Protein AF-A0A661JDQ1-F1 (afdb_monomer_lite)

pLDDT: mean 89.37, std 8.55, range [33.88, 98.0]

Sequence (350 aa):
MKILKKFLEEIIPCEIKIEHIGSTAVHGVGGKNVIDVMIITEKENMKKVLEILESKGFRHNPGADVKPEKIFASGEYEYKGKEGHIHIHITYHGSNEHVDKILFRDYLRNHPEEARRYYELKKEWSNEAGEEPHRYTQLKTDYIKGILKRLKGINIFGKAYKIMLQNDPHPSNCVDRMLFEKMVLLCKETHKFLYSTYTPLKILYEKGKRPVLEEYLKNLIKKSKTQEGIIRKIANFTSSIENKFSGDINSVIVGGKEEDIIKRGTFWCTDIARVACALYQIAGFPSRIVYLVNPDRAYSGHAIVEVYRGGKWGAIDPLTWVVYFNEKRVSVWELRKNRKLSLKHSREKN

Radius of gyration: 23.2 Å; chains: 1; bounding box: 52×60×65 Å

Foldseek 3Di:
DVQVQVVLPVLQVADWDKDWFDLVLAPPLDDPPETEMEIAHAAVCLVVSVVSVVVVVWDWDVVPPPDPQWTKIKDWDDTPNDIDIYIYTYGYQLDCVVVLRVLLSLLCNVPVPVSNVNSVVLVVQCVVCPPPPVSSVVSNVVVSVVVVVCFFAQPVLHDLSVVCLVPPPDDCPAPVNVCRRGDGDCDPSCVVVVFPCNQPFDQPDDPPPCVLLLVVLCVQCVPPDDPVSSLLSLLALLLCLQVQADDDPVPDDDGDDLSVCSVRGDLAQVSSQRVSCVSCSSVSWRKDKDWDDDSVDRPRIHIWMWTDDPNDTATARSNVSWTFDDVHGAHPSRCVVDVVSVVHTDPPPD

Structure (mmCIF, N/CA/C/O backbone):
data_AF-A0A661JDQ1-F1
#
_entry.id   AF-A0A661JDQ1-F1
#
loop_
_atom_site.group_PDB
_atom_site.id
_atom_site.type_symbol
_atom_site.label_atom_id
_atom_site.label_alt_id
_atom_site.label_comp_id
_atom_site.label_asym_id
_atom_site.label_entity_id
_atom_site.label_seq_id
_atom_site.pdbx_PDB_ins_code
_atom_site.Cartn_x
_atom_site.Cartn_y
_atom_site.Cartn_z
_atom_site.occupancy
_atom_site.B_iso_or_equiv
_atom_site.auth_seq_id
_atom_site.auth_comp_id
_atom_site.auth_asym_id
_atom_site.auth_atom_id
_atom_site.pdbx_PDB_model_num
ATOM 1 N N . MET A 1 1 ? 4.763 -21.001 -15.723 1.00 84.31 1 MET A N 1
ATOM 2 C CA . MET A 1 1 ? 4.786 -20.411 -14.366 1.00 84.31 1 MET A CA 1
ATOM 3 C C . MET A 1 1 ? 4.737 -21.426 -13.219 1.00 84.31 1 MET A C 1
ATOM 5 O O . MET A 1 1 ? 5.664 -21.412 -12.430 1.00 84.31 1 MET A O 1
ATOM 9 N N . LYS A 1 2 ? 3.735 -22.319 -13.092 1.00 85.38 2 LYS A N 1
ATOM 10 C CA . LYS A 1 2 ? 3.657 -23.273 -11.950 1.00 85.38 2 LYS A CA 1
ATOM 11 C C . LYS A 1 2 ? 4.950 -24.082 -11.710 1.00 85.38 2 LYS A C 1
ATOM 13 O O . LYS A 1 2 ? 5.387 -24.198 -10.576 1.00 85.38 2 LYS A O 1
ATOM 18 N N . ILE A 1 3 ? 5.564 -24.586 -12.784 1.00 87.00 3 ILE A N 1
ATOM 19 C CA . ILE A 1 3 ? 6.809 -25.376 -12.743 1.00 87.00 3 ILE A CA 1
ATOM 20 C C . ILE A 1 3 ? 7.998 -24.531 -12.264 1.00 87.00 3 ILE A C 1
ATOM 22 O O . ILE A 1 3 ? 8.661 -24.915 -11.313 1.00 87.00 3 ILE A O 1
ATOM 26 N N . LEU A 1 4 ? 8.202 -23.350 -12.857 1.00 88.38 4 LEU A N 1
ATOM 27 C CA . LEU A 1 4 ? 9.259 -22.415 -12.456 1.00 88.38 4 LEU A CA 1
ATOM 28 C C . LEU A 1 4 ? 9.127 -21.971 -10.991 1.00 88.38 4 LEU A C 1
ATOM 30 O O . LEU A 1 4 ? 10.115 -21.900 -10.272 1.00 88.38 4 LEU A O 1
ATOM 34 N N . LYS A 1 5 ? 7.898 -21.699 -10.537 1.00 90.88 5 LYS A N 1
ATOM 35 C CA . LYS A 1 5 ? 7.639 -21.344 -9.140 1.00 90.88 5 LYS A CA 1
ATOM 36 C C . LYS A 1 5 ? 8.088 -22.467 -8.197 1.00 90.88 5 LYS A C 1
ATOM 38 O O . LYS A 1 5 ? 8.817 -22.197 -7.255 1.00 90.88 5 LYS A O 1
ATOM 43 N N . LYS A 1 6 ? 7.713 -23.711 -8.514 1.00 90.31 6 LYS A N 1
ATOM 44 C CA . LYS A 1 6 ? 8.107 -24.892 -7.742 1.00 90.31 6 LYS A CA 1
ATOM 45 C C . LYS A 1 6 ? 9.625 -25.113 -7.740 1.00 90.31 6 LYS A C 1
ATOM 47 O O . LYS A 1 6 ? 10.175 -25.399 -6.691 1.00 90.31 6 LYS A O 1
ATOM 52 N N . PHE A 1 7 ? 10.296 -24.933 -8.879 1.00 92.62 7 PHE A N 1
ATOM 53 C CA . PHE A 1 7 ? 11.761 -24.999 -8.962 1.00 92.62 7 PHE A CA 1
ATOM 54 C C . PHE A 1 7 ? 12.435 -24.008 -8.002 1.00 92.62 7 PHE A C 1
ATOM 56 O O . PHE A 1 7 ? 13.281 -24.395 -7.204 1.00 92.62 7 PHE A O 1
ATOM 63 N N . LEU A 1 8 ? 12.023 -22.738 -8.038 1.00 93.62 8 LEU A N 1
ATOM 64 C CA . LEU A 1 8 ? 12.586 -21.699 -7.175 1.00 93.62 8 LEU A CA 1
ATOM 65 C C . LEU A 1 8 ? 12.275 -21.940 -5.686 1.00 93.62 8 LEU A C 1
ATOM 67 O O . LEU A 1 8 ? 13.140 -21.718 -4.848 1.00 93.62 8 LEU A O 1
ATOM 71 N N . GLU A 1 9 ? 11.073 -22.424 -5.358 1.00 93.12 9 GLU A N 1
ATOM 72 C CA . GLU A 1 9 ? 10.702 -22.831 -3.990 1.00 93.12 9 GLU A CA 1
ATOM 73 C C . GLU A 1 9 ? 11.513 -24.041 -3.493 1.00 93.12 9 GLU A C 1
ATOM 75 O O . GLU A 1 9 ? 11.785 -24.137 -2.302 1.00 93.12 9 GLU A O 1
ATOM 80 N N . GLU A 1 10 ? 11.921 -24.956 -4.379 1.00 92.81 10 GLU A N 1
ATOM 81 C CA . GLU A 1 10 ? 12.737 -26.125 -4.017 1.00 92.81 10 GLU A CA 1
ATOM 82 C C . GLU A 1 10 ? 14.217 -25.775 -3.801 1.00 92.81 10 GLU A C 1
ATOM 84 O O . GLU A 1 10 ? 14.852 -26.351 -2.918 1.00 92.81 10 GLU A O 1
ATOM 89 N N . ILE A 1 11 ? 14.786 -24.843 -4.576 1.00 93.19 11 ILE A N 1
ATOM 90 C CA . ILE A 1 11 ? 16.210 -24.486 -4.443 1.00 93.19 11 ILE A CA 1
ATOM 91 C C . ILE A 1 11 ? 16.477 -23.429 -3.362 1.00 93.19 11 ILE A C 1
ATOM 93 O O . ILE A 1 11 ? 17.620 -23.317 -2.925 1.00 93.19 11 ILE A O 1
ATOM 97 N N . ILE A 1 12 ? 15.464 -22.661 -2.938 1.00 94.25 12 ILE A N 1
ATOM 98 C CA . ILE A 1 12 ? 15.593 -21.584 -1.945 1.00 94.25 12 ILE A CA 1
ATOM 99 C C . ILE A 1 12 ? 14.974 -22.032 -0.608 1.00 94.25 12 ILE A C 1
ATOM 101 O O . ILE A 1 12 ? 13.764 -21.917 -0.428 1.00 94.25 12 ILE A O 1
ATOM 105 N N . PRO A 1 13 ? 15.774 -22.494 0.374 1.00 88.19 13 PRO A N 1
ATOM 106 C CA . PRO A 1 13 ? 15.278 -23.026 1.648 1.00 88.19 13 PRO A CA 1
ATOM 107 C C . PRO A 1 13 ? 14.872 -21.940 2.667 1.00 88.19 13 PRO A C 1
ATOM 109 O O . PRO A 1 13 ? 14.946 -22.165 3.875 1.00 88.19 13 PRO A O 1
ATOM 112 N N . CYS A 1 14 ? 14.486 -20.743 2.221 1.00 86.12 14 CYS A N 1
ATOM 113 C CA . CYS A 1 14 ? 13.941 -19.693 3.084 1.00 86.12 14 CYS A CA 1
ATOM 114 C C . CYS A 1 14 ? 12.506 -19.339 2.685 1.00 86.12 14 CYS A C 1
ATOM 116 O O . CYS A 1 14 ? 12.064 -19.624 1.574 1.00 86.12 14 CYS A O 1
ATOM 118 N N . GLU A 1 15 ? 11.763 -18.727 3.610 1.00 88.12 15 GLU A N 1
ATOM 119 C CA . GLU A 1 15 ? 10.402 -18.280 3.329 1.0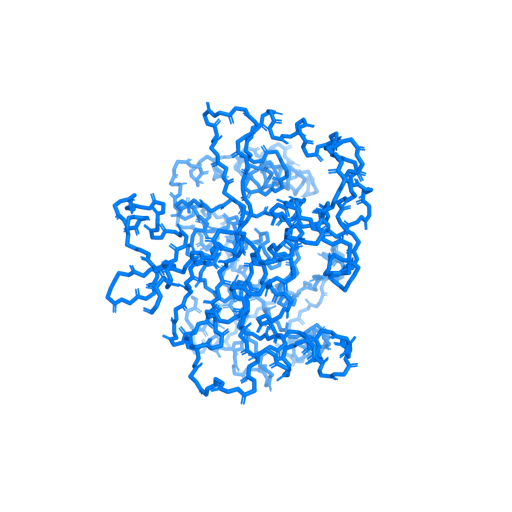0 88.12 15 GLU A CA 1
ATOM 120 C C . GLU A 1 15 ? 10.429 -17.183 2.259 1.00 88.12 15 GLU A C 1
ATOM 122 O O . GLU A 1 15 ? 10.877 -16.059 2.497 1.00 88.12 15 GLU A O 1
ATOM 127 N N . ILE A 1 16 ? 9.958 -17.536 1.065 1.00 93.56 16 ILE A N 1
ATOM 128 C CA . ILE A 1 16 ? 9.869 -16.639 -0.079 1.00 93.56 16 ILE A CA 1
ATOM 129 C C . ILE A 1 16 ? 8.469 -16.656 -0.671 1.00 93.56 16 ILE A C 1
ATOM 131 O O . ILE A 1 16 ? 7.762 -17.664 -0.678 1.00 93.56 16 ILE A O 1
ATOM 135 N N . LYS A 1 17 ? 8.085 -15.529 -1.260 1.00 93.19 17 LYS A N 1
ATOM 136 C CA . LYS A 1 17 ? 6.921 -15.430 -2.129 1.00 93.19 17 LYS A CA 1
ATOM 137 C C . LYS A 1 17 ? 7.370 -15.116 -3.546 1.00 93.19 17 LYS A C 1
ATOM 139 O O . LYS A 1 17 ? 8.124 -14.180 -3.775 1.00 93.19 17 LYS A O 1
ATOM 144 N N . ILE A 1 18 ? 6.843 -15.866 -4.508 1.00 94.75 18 ILE A N 1
ATOM 145 C CA . ILE A 1 18 ? 7.175 -15.697 -5.924 1.00 94.75 18 ILE A CA 1
ATOM 146 C C . ILE A 1 18 ? 5.983 -15.124 -6.677 1.00 94.75 18 ILE A C 1
ATOM 148 O O . ILE A 1 18 ? 4.879 -15.678 -6.643 1.00 94.75 18 ILE A O 1
ATOM 152 N N . GLU A 1 19 ? 6.234 -14.041 -7.403 1.00 94.25 19 GLU A N 1
ATOM 153 C CA . GLU A 1 19 ? 5.270 -13.371 -8.263 1.00 94.25 19 GLU A CA 1
ATOM 154 C C . GLU A 1 19 ? 5.759 -13.355 -9.712 1.00 94.25 19 GLU A C 1
ATOM 156 O O . GLU A 1 19 ? 6.888 -12.971 -10.004 1.00 94.25 19 GLU A O 1
ATOM 161 N N . HIS A 1 20 ? 4.886 -13.741 -10.645 1.00 94.06 20 HIS A N 1
ATOM 162 C CA . HIS A 1 20 ? 5.136 -13.529 -12.073 1.00 94.06 20 HIS A CA 1
ATOM 163 C C . HIS A 1 20 ? 4.909 -12.052 -12.385 1.00 94.06 20 HIS A C 1
ATOM 165 O O . HIS A 1 20 ? 3.809 -11.534 -12.147 1.00 94.06 20 HIS A O 1
ATOM 171 N N . ILE A 1 21 ? 5.944 -11.384 -12.887 1.00 93.12 21 ILE A N 1
ATOM 172 C CA . ILE A 1 21 ? 5.928 -9.966 -13.247 1.00 93.12 21 ILE A CA 1
ATOM 173 C C . ILE A 1 21 ? 6.353 -9.790 -14.711 1.00 93.12 21 ILE A C 1
ATOM 175 O O . ILE A 1 21 ? 6.415 -10.743 -15.485 1.00 93.12 21 ILE A O 1
ATOM 179 N N . GLY A 1 22 ? 6.585 -8.543 -15.114 1.00 89.31 22 GLY A N 1
ATOM 180 C CA . GLY A 1 22 ? 6.947 -8.229 -16.487 1.00 89.31 22 GLY A CA 1
ATOM 181 C C . GLY A 1 22 ? 5.775 -8.404 -17.446 1.00 89.31 22 GLY A C 1
ATOM 182 O O . GLY A 1 22 ? 4.621 -8.602 -17.059 1.00 89.31 22 GLY A O 1
ATOM 183 N N . SER A 1 23 ? 6.069 -8.272 -18.732 1.00 86.88 23 SER A N 1
ATOM 184 C CA . SER A 1 23 ? 5.023 -8.245 -19.748 1.00 86.88 23 SER A CA 1
ATOM 185 C C . SER A 1 23 ? 4.442 -9.630 -20.034 1.00 86.88 23 SER A C 1
ATOM 187 O O . SER A 1 23 ? 3.269 -9.736 -20.366 1.00 86.88 23 SER A O 1
ATOM 189 N N . THR A 1 24 ? 5.216 -10.698 -19.811 1.00 89.44 24 THR A N 1
ATOM 190 C CA . THR A 1 24 ? 4.732 -12.085 -19.925 1.00 89.44 24 THR A CA 1
ATOM 191 C C . THR A 1 24 ? 3.709 -12.445 -18.843 1.00 89.44 24 THR A C 1
ATOM 193 O O . THR A 1 24 ? 2.954 -13.400 -19.011 1.00 89.44 24 THR A O 1
ATOM 196 N N . ALA A 1 25 ? 3.627 -11.673 -17.751 1.00 89.88 25 ALA A N 1
ATOM 197 C CA . ALA A 1 25 ? 2.596 -11.835 -16.728 1.00 89.88 25 ALA A CA 1
ATOM 198 C C . ALA A 1 25 ? 1.236 -11.251 -17.131 1.00 89.88 25 ALA A C 1
ATOM 200 O O . ALA A 1 25 ? 0.247 -11.493 -16.430 1.00 89.88 25 ALA A O 1
ATOM 201 N N . VAL A 1 26 ? 1.163 -10.486 -18.222 1.00 90.69 26 VAL A N 1
ATOM 202 C CA . VAL A 1 26 ? -0.065 -9.861 -18.716 1.00 90.69 26 VAL A CA 1
ATOM 203 C C . VAL A 1 26 ? -0.422 -10.472 -20.066 1.00 90.69 26 VAL A C 1
ATOM 205 O O . VAL A 1 26 ? 0.361 -10.434 -21.013 1.00 90.69 26 VAL A O 1
ATOM 208 N N . HIS A 1 27 ? -1.619 -11.047 -20.159 1.00 87.00 27 HIS A N 1
ATOM 209 C CA . HIS A 1 27 ? -2.100 -11.635 -21.405 1.00 87.00 27 HIS A CA 1
ATOM 210 C C . HIS A 1 27 ? -2.167 -10.574 -22.517 1.00 87.00 27 HIS A C 1
ATOM 212 O O . HIS A 1 27 ? -2.613 -9.456 -22.275 1.00 87.00 27 HIS A O 1
ATOM 218 N N . GLY A 1 28 ? -1.701 -10.916 -23.720 1.00 82.44 28 GLY A N 1
ATOM 219 C CA . GLY A 1 28 ? -1.711 -10.020 -24.884 1.00 82.44 28 GLY A CA 1
ATOM 220 C C . GLY A 1 28 ? -0.597 -8.964 -24.928 1.00 82.44 28 GLY A C 1
ATOM 221 O O . GLY A 1 28 ? -0.447 -8.302 -25.946 1.00 82.44 28 GLY A O 1
ATOM 222 N N . VAL A 1 29 ? 0.234 -8.827 -23.886 1.00 82.12 29 VAL A N 1
ATOM 223 C CA . VAL A 1 29 ? 1.295 -7.799 -23.819 1.00 82.12 29 VAL A CA 1
ATOM 224 C C . VAL A 1 29 ? 2.676 -8.384 -24.138 1.00 82.12 29 VAL A C 1
ATOM 226 O O . VAL A 1 29 ? 3.673 -7.978 -23.551 1.00 82.12 29 VAL A O 1
ATOM 229 N N . GLY A 1 30 ? 2.775 -9.351 -25.053 1.00 68.69 30 GLY A N 1
ATOM 230 C CA . GLY A 1 30 ? 4.006 -10.108 -25.353 1.00 68.69 30 GLY A CA 1
ATOM 231 C C . GLY A 1 30 ? 5.286 -9.273 -25.582 1.00 68.69 30 GLY A C 1
ATOM 232 O O . GLY A 1 30 ? 5.258 -8.053 -25.740 1.00 68.69 30 GLY A O 1
ATOM 233 N N . GLY A 1 31 ? 6.453 -9.916 -25.565 1.00 68.50 31 GLY A N 1
ATOM 234 C CA . GLY A 1 31 ? 7.762 -9.268 -25.739 1.00 68.50 31 GLY A CA 1
ATOM 235 C C . GLY A 1 31 ? 8.866 -10.295 -25.987 1.00 68.50 31 GLY A C 1
ATOM 236 O O . GLY A 1 31 ? 8.571 -11.377 -26.490 1.00 68.50 31 GLY A O 1
ATOM 237 N N . LYS A 1 32 ? 10.114 -9.984 -25.598 1.00 63.81 32 LYS A N 1
ATOM 238 C CA . LYS A 1 32 ? 11.210 -10.972 -25.559 1.00 63.81 32 LYS A CA 1
ATOM 239 C C . LYS A 1 32 ? 10.728 -12.224 -24.811 1.00 63.81 32 LYS A C 1
ATOM 241 O O . LYS A 1 32 ? 10.056 -12.086 -23.789 1.00 63.81 32 LYS A O 1
ATOM 246 N N . ASN A 1 33 ? 11.044 -13.414 -25.323 1.00 72.62 33 ASN A N 1
ATOM 247 C CA . ASN A 1 33 ? 10.630 -14.712 -24.771 1.00 72.62 33 ASN A CA 1
ATOM 248 C C . ASN A 1 33 ? 11.375 -15.051 -23.460 1.00 72.62 33 ASN A C 1
ATOM 250 O O . ASN A 1 33 ? 11.999 -16.096 -23.331 1.00 72.62 33 ASN A O 1
ATOM 254 N N . VAL A 1 34 ? 11.360 -14.120 -22.505 1.00 85.00 34 VAL A N 1
ATOM 255 C CA . VAL A 1 34 ? 12.042 -14.192 -21.214 1.00 85.00 34 VAL A CA 1
ATOM 256 C C . VAL A 1 34 ? 11.004 -13.963 -20.123 1.00 85.00 34 VAL A C 1
ATOM 258 O O . VAL A 1 34 ? 10.182 -13.044 -20.200 1.00 85.00 34 VAL A O 1
ATOM 261 N N . ILE A 1 35 ? 11.007 -14.826 -19.111 1.00 90.00 35 ILE A N 1
ATOM 262 C CA . ILE A 1 35 ? 10.073 -14.729 -17.989 1.00 90.00 35 ILE A CA 1
ATOM 263 C C . ILE A 1 35 ? 10.718 -13.879 -16.894 1.00 90.00 35 ILE A C 1
ATOM 265 O O . ILE A 1 35 ? 11.777 -14.233 -16.384 1.00 90.00 35 ILE A O 1
ATOM 269 N N . ASP A 1 36 ? 10.053 -12.793 -16.496 1.00 93.31 36 ASP A N 1
ATOM 270 C CA . ASP A 1 36 ? 10.439 -12.015 -15.320 1.00 93.31 36 ASP A CA 1
ATOM 271 C C . ASP A 1 36 ? 9.689 -12.534 -14.082 1.00 93.31 36 ASP A C 1
ATOM 273 O O . ASP A 1 36 ? 8.455 -12.555 -14.028 1.00 93.31 36 ASP A O 1
ATOM 277 N N . VAL A 1 37 ? 10.423 -12.932 -13.051 1.00 95.69 37 VAL A N 1
ATOM 278 C CA . VAL A 1 37 ? 9.880 -13.321 -11.748 1.00 95.69 37 VAL A CA 1
ATOM 279 C C . VAL A 1 37 ? 10.387 -12.383 -10.669 1.00 95.69 37 VAL A C 1
ATOM 281 O O . VAL A 1 37 ? 11.486 -11.843 -10.753 1.00 95.69 37 VAL A O 1
ATOM 284 N N . MET A 1 38 ? 9.577 -12.193 -9.636 1.00 96.50 38 MET A N 1
ATOM 285 C CA . MET A 1 38 ? 9.951 -11.441 -8.453 1.00 96.50 38 MET A CA 1
ATOM 286 C C . MET A 1 38 ? 9.908 -12.351 -7.235 1.00 96.50 38 MET A C 1
ATOM 288 O O . MET A 1 38 ? 8.859 -12.919 -6.929 1.00 96.50 38 MET A O 1
ATOM 292 N N . ILE A 1 39 ? 11.046 -12.478 -6.563 1.00 96.88 39 ILE A N 1
ATOM 293 C CA . ILE A 1 39 ? 11.196 -13.166 -5.288 1.00 96.88 39 ILE A CA 1
ATOM 294 C C . ILE A 1 39 ? 11.096 -12.111 -4.193 1.00 96.88 39 ILE A C 1
ATOM 296 O O . ILE A 1 39 ? 11.876 -11.163 -4.146 1.00 96.88 39 ILE A O 1
ATOM 300 N N . ILE A 1 40 ? 10.103 -12.271 -3.331 1.00 95.06 40 ILE A N 1
ATOM 301 C CA . ILE A 1 40 ? 9.823 -11.393 -2.204 1.00 95.06 40 ILE A CA 1
ATOM 302 C C . ILE A 1 40 ? 10.191 -12.167 -0.941 1.00 95.06 40 ILE A C 1
ATOM 304 O O . ILE A 1 40 ? 9.675 -13.260 -0.719 1.00 95.06 40 ILE A O 1
ATOM 308 N N . THR A 1 41 ? 11.087 -11.606 -0.143 1.00 94.31 41 THR A N 1
ATOM 309 C CA . THR A 1 41 ? 11.606 -12.204 1.093 1.00 94.31 41 THR A CA 1
ATOM 310 C C . THR A 1 41 ? 11.604 -11.165 2.225 1.00 94.31 41 THR A C 1
ATOM 312 O O . THR A 1 41 ? 11.204 -10.015 2.027 1.00 94.31 41 THR A O 1
ATOM 315 N N . GLU A 1 42 ? 12.043 -11.531 3.425 1.00 91.50 42 GLU A N 1
ATOM 316 C CA . GLU A 1 42 ? 12.481 -10.546 4.422 1.00 91.50 42 GLU A CA 1
ATOM 317 C C . GLU A 1 42 ? 13.743 -9.814 3.934 1.00 91.50 42 GLU A C 1
ATOM 319 O O . GLU A 1 42 ? 14.554 -10.376 3.187 1.00 91.50 42 GLU A O 1
ATOM 324 N N . LYS A 1 43 ? 13.906 -8.548 4.334 1.00 91.94 43 LYS A N 1
ATOM 325 C CA . LYS A 1 43 ? 14.956 -7.653 3.815 1.00 91.94 43 LYS A CA 1
ATOM 326 C C . LYS A 1 43 ? 16.362 -8.207 4.048 1.00 91.94 43 LYS A C 1
ATOM 328 O O . LYS A 1 43 ? 17.214 -8.125 3.166 1.00 91.94 43 LYS A O 1
ATOM 333 N N . GLU A 1 44 ? 16.584 -8.818 5.201 1.00 93.06 44 GLU A N 1
ATOM 334 C CA . GLU A 1 44 ? 17.864 -9.376 5.639 1.00 93.06 44 GLU A CA 1
ATOM 335 C C . GLU A 1 44 ? 18.261 -10.611 4.815 1.00 93.06 44 GLU A C 1
ATOM 337 O O . GLU A 1 44 ? 19.443 -10.900 4.642 1.00 93.06 44 GLU A O 1
ATOM 342 N N . ASN A 1 45 ? 17.279 -11.310 4.241 1.00 94.81 45 ASN A N 1
ATOM 343 C CA . ASN A 1 45 ? 17.487 -12.535 3.473 1.00 94.81 45 ASN A CA 1
ATOM 344 C C . ASN A 1 45 ? 17.807 -12.283 1.993 1.00 94.81 45 ASN A C 1
ATOM 346 O O . ASN A 1 45 ? 18.154 -13.229 1.292 1.00 94.81 45 ASN A O 1
ATOM 350 N N . MET A 1 46 ? 17.705 -11.048 1.487 1.00 95.31 46 MET A N 1
ATOM 351 C CA . MET A 1 46 ? 17.898 -10.770 0.055 1.00 95.31 46 MET A CA 1
ATOM 352 C C . MET A 1 46 ? 19.260 -11.236 -0.474 1.00 95.31 46 MET A C 1
ATOM 354 O O . MET A 1 46 ? 19.321 -11.848 -1.538 1.00 95.31 46 MET A O 1
ATOM 358 N N . LYS A 1 47 ? 20.340 -10.983 0.278 1.00 94.88 47 LYS A N 1
ATOM 359 C CA . LYS A 1 47 ? 21.697 -11.418 -0.094 1.00 94.88 47 LYS A CA 1
ATOM 360 C C . LYS A 1 47 ? 21.834 -12.938 -0.062 1.00 94.88 47 LYS A C 1
ATOM 362 O O . LYS A 1 47 ? 22.314 -13.521 -1.020 1.00 94.88 47 LYS A O 1
ATOM 367 N N . LYS A 1 48 ? 21.294 -13.580 0.976 1.00 95.94 48 LYS A N 1
ATOM 368 C CA . LYS A 1 48 ? 21.260 -15.043 1.086 1.00 95.94 48 LYS A CA 1
ATOM 369 C C . LYS A 1 48 ? 20.526 -15.687 -0.096 1.00 95.94 48 LYS A C 1
ATOM 371 O O . LYS A 1 48 ? 20.980 -16.690 -0.631 1.00 95.94 48 LYS A O 1
ATOM 376 N N . VAL A 1 49 ? 19.396 -15.112 -0.520 1.00 96.94 49 VAL A N 1
ATOM 377 C CA . VAL A 1 49 ? 18.658 -15.574 -1.709 1.00 96.94 49 VAL A CA 1
ATOM 378 C C . VAL A 1 49 ? 19.514 -15.440 -2.969 1.00 96.94 49 VAL A C 1
ATOM 380 O O . VAL A 1 49 ? 19.511 -16.357 -3.786 1.00 96.94 49 VAL A O 1
ATOM 383 N N . LEU A 1 50 ? 20.252 -14.336 -3.124 1.00 96.94 50 LEU A N 1
ATOM 384 C CA . LEU A 1 50 ? 21.177 -14.162 -4.244 1.00 96.94 50 LEU A CA 1
ATOM 385 C C . LEU A 1 50 ? 22.274 -15.235 -4.240 1.00 96.94 50 LEU A C 1
ATOM 387 O O . LEU A 1 50 ? 22.432 -15.911 -5.246 1.00 96.94 50 LEU A O 1
ATOM 391 N N . GLU A 1 51 ? 22.953 -15.445 -3.112 1.00 96.81 51 GLU A N 1
ATOM 392 C CA . GLU A 1 51 ? 24.023 -16.448 -2.968 1.00 96.81 51 GLU A CA 1
ATOM 393 C C . GLU A 1 51 ? 23.532 -17.861 -3.329 1.00 96.81 51 GLU A C 1
ATOM 395 O O . GLU A 1 51 ? 24.208 -18.622 -4.024 1.00 96.81 51 GLU A O 1
ATOM 400 N N . ILE A 1 52 ? 22.310 -18.211 -2.908 1.00 96.75 52 ILE A N 1
ATOM 401 C CA . ILE A 1 52 ? 21.672 -19.478 -3.283 1.00 96.75 52 ILE A CA 1
ATOM 402 C C . ILE A 1 52 ? 21.462 -19.551 -4.798 1.00 96.75 52 ILE A C 1
ATOM 404 O O . ILE A 1 52 ? 21.764 -20.577 -5.405 1.00 96.75 52 ILE A O 1
ATOM 408 N N . LEU A 1 53 ? 20.952 -18.489 -5.423 1.00 96.62 53 LEU A N 1
ATOM 409 C CA . LEU A 1 53 ? 20.748 -18.450 -6.870 1.00 96.62 53 LEU A CA 1
ATOM 410 C C . LEU A 1 53 ? 22.082 -18.552 -7.628 1.00 96.62 53 LEU A C 1
ATOM 412 O O . LEU A 1 53 ? 22.174 -19.314 -8.590 1.00 96.62 53 LEU A O 1
ATOM 416 N N . GLU A 1 54 ? 23.132 -17.881 -7.165 1.00 96.69 54 GLU A N 1
ATOM 417 C CA . GLU A 1 54 ? 24.476 -17.984 -7.742 1.00 96.69 54 GLU A CA 1
ATOM 418 C C . GLU A 1 54 ? 25.031 -19.409 -7.654 1.00 96.69 54 GLU A C 1
ATOM 420 O O . GLU A 1 54 ? 25.520 -19.941 -8.651 1.00 96.69 54 GLU A O 1
ATOM 425 N N . SER A 1 55 ? 24.826 -20.096 -6.523 1.00 95.81 55 SER A N 1
ATOM 426 C CA . SER A 1 55 ? 25.185 -21.518 -6.368 1.00 95.81 55 SER A CA 1
ATOM 427 C C . SER A 1 55 ? 24.448 -22.458 -7.337 1.00 95.81 55 SER A C 1
ATOM 429 O O . SER A 1 55 ? 24.844 -23.610 -7.519 1.00 95.81 55 SER A O 1
ATOM 431 N N . LYS A 1 56 ? 23.360 -21.981 -7.954 1.00 94.00 56 LYS A N 1
ATOM 432 C CA . LYS A 1 56 ? 22.536 -22.702 -8.934 1.00 94.00 56 LYS A CA 1
ATOM 433 C C . LYS A 1 56 ? 22.762 -22.217 -10.369 1.00 94.00 56 LYS A C 1
ATOM 435 O O . LYS A 1 56 ? 22.029 -22.639 -11.256 1.00 94.00 56 LYS A O 1
ATOM 440 N N . GLY A 1 57 ? 23.767 -21.369 -10.602 1.00 94.06 57 GLY A N 1
ATOM 441 C CA . GLY A 1 57 ? 24.171 -20.916 -11.936 1.00 94.06 57 GLY A CA 1
ATOM 442 C C . GLY A 1 57 ? 23.515 -19.617 -12.414 1.00 94.06 57 GLY A C 1
ATOM 443 O O . GLY A 1 57 ? 23.785 -19.180 -13.534 1.00 94.06 57 GLY A O 1
ATOM 444 N N . PHE A 1 58 ? 22.688 -18.966 -11.590 1.00 96.25 58 PHE A N 1
ATOM 445 C CA . PHE A 1 58 ? 22.182 -17.628 -11.901 1.00 96.25 58 PHE A CA 1
ATOM 446 C C . PHE A 1 58 ? 23.280 -16.584 -11.699 1.00 96.25 58 PHE A C 1
ATOM 448 O O . PHE A 1 58 ? 24.086 -16.684 -10.784 1.00 96.25 58 PHE A O 1
ATOM 455 N N . ARG A 1 59 ? 23.309 -15.549 -12.537 1.00 96.56 59 ARG A N 1
ATOM 456 C CA . ARG A 1 59 ? 24.306 -14.476 -12.459 1.00 96.56 59 ARG A CA 1
ATOM 457 C C . ARG A 1 59 ? 23.686 -13.223 -11.869 1.00 96.56 59 ARG A C 1
ATOM 459 O O . ARG A 1 59 ? 22.640 -12.777 -12.346 1.00 96.56 59 ARG A O 1
ATOM 466 N N . HIS A 1 60 ? 24.335 -12.641 -10.864 1.00 96.88 60 HIS A N 1
ATOM 467 C CA . HIS A 1 60 ? 24.027 -11.293 -10.392 1.00 96.88 60 HIS A CA 1
ATOM 468 C C . HIS A 1 60 ? 24.394 -10.265 -11.468 1.00 96.88 60 HIS A C 1
ATOM 470 O O . HIS A 1 60 ? 25.491 -10.310 -12.020 1.00 96.88 60 HIS A O 1
ATOM 476 N N . ASN A 1 61 ? 23.499 -9.317 -11.761 1.00 92.25 61 ASN A N 1
ATOM 477 C CA . ASN A 1 61 ? 23.806 -8.196 -12.650 1.00 92.25 61 ASN A CA 1
ATOM 478 C C . ASN A 1 61 ? 23.720 -6.873 -11.868 1.00 92.25 61 ASN A C 1
ATOM 480 O O . ASN A 1 61 ? 22.681 -6.205 -11.910 1.00 92.25 61 ASN A O 1
ATOM 484 N N . PRO A 1 62 ? 24.798 -6.447 -11.186 1.00 86.50 62 PRO A N 1
ATOM 485 C CA . PRO A 1 62 ? 24.774 -5.277 -10.304 1.00 86.50 62 PRO A CA 1
ATOM 486 C C . PRO A 1 62 ? 24.431 -3.973 -11.039 1.00 86.50 62 PRO A C 1
ATOM 488 O O . PRO A 1 62 ? 23.788 -3.092 -10.477 1.00 86.50 62 PRO A O 1
ATOM 491 N N . GLY A 1 63 ? 24.764 -3.857 -12.331 1.00 81.44 63 GLY A N 1
ATOM 492 C CA . GLY A 1 63 ? 24.372 -2.705 -13.155 1.00 81.44 63 GLY A CA 1
ATOM 493 C C . GLY A 1 63 ? 22.852 -2.535 -13.324 1.00 81.44 63 GLY A C 1
ATOM 494 O O . GLY A 1 63 ? 22.388 -1.464 -13.708 1.00 81.44 63 GLY A O 1
ATOM 495 N N . ALA A 1 64 ? 22.060 -3.570 -13.022 1.00 81.69 64 ALA A N 1
ATOM 496 C CA . ALA A 1 64 ? 20.600 -3.540 -13.064 1.00 81.69 64 ALA A CA 1
ATOM 497 C C . ALA A 1 64 ? 19.950 -3.303 -11.682 1.00 81.69 64 ALA A C 1
ATOM 499 O O . ALA A 1 64 ? 18.713 -3.203 -11.601 1.00 81.69 64 ALA A O 1
ATOM 500 N N . ASP A 1 65 ? 20.751 -3.152 -10.621 1.00 86.06 65 ASP A N 1
ATOM 501 C CA . ASP A 1 65 ? 20.331 -2.855 -9.242 1.00 86.06 65 ASP A CA 1
ATOM 502 C C . ASP A 1 65 ? 20.109 -1.350 -9.051 1.00 86.06 65 ASP A C 1
ATOM 504 O O . ASP A 1 65 ? 20.621 -0.698 -8.147 1.00 86.06 65 ASP A O 1
ATOM 508 N N . VAL A 1 66 ? 19.297 -0.770 -9.933 1.00 77.81 66 VAL A N 1
ATOM 509 C CA . VAL A 1 66 ? 19.022 0.676 -9.998 1.00 77.81 66 VAL A CA 1
ATOM 510 C C . VAL A 1 66 ? 18.322 1.248 -8.754 1.00 77.81 66 VAL A C 1
ATOM 512 O O . VAL A 1 66 ? 18.069 2.449 -8.687 1.00 77.81 66 VAL A O 1
ATOM 515 N N . LYS A 1 67 ? 17.949 0.401 -7.788 1.00 83.44 67 LYS A N 1
ATOM 516 C CA . LYS A 1 67 ? 17.305 0.771 -6.524 1.00 83.44 67 LYS A CA 1
ATOM 517 C C . LYS A 1 67 ? 17.856 -0.098 -5.389 1.00 83.44 67 LYS A C 1
ATOM 519 O O . LYS A 1 67 ? 17.985 -1.303 -5.596 1.00 83.44 67 LYS A O 1
ATOM 524 N N . PRO A 1 68 ? 18.064 0.448 -4.177 1.00 85.88 68 PRO A N 1
ATOM 525 C CA . PRO A 1 68 ? 18.588 -0.320 -3.044 1.00 85.88 68 PRO A CA 1
ATOM 526 C C . PRO A 1 68 ? 17.652 -1.453 -2.602 1.00 85.88 68 PRO A C 1
ATOM 528 O O . PRO A 1 68 ? 18.082 -2.416 -1.976 1.00 85.88 68 PRO A O 1
ATOM 531 N N . GLU A 1 69 ? 16.359 -1.359 -2.917 1.00 91.75 69 GLU A N 1
ATOM 532 C CA . GLU A 1 69 ? 15.381 -2.406 -2.641 1.00 91.75 69 GLU A CA 1
ATOM 533 C C . GLU A 1 69 ? 15.307 -3.536 -3.680 1.00 91.75 69 GLU A C 1
ATOM 535 O O . GLU A 1 69 ? 14.413 -4.380 -3.582 1.00 91.75 69 GLU A O 1
ATOM 540 N N . LYS A 1 70 ? 16.193 -3.565 -4.678 1.00 94.19 70 LYS A N 1
ATOM 541 C CA . LYS A 1 70 ? 16.172 -4.548 -5.763 1.00 94.19 70 LYS A CA 1
ATOM 542 C C . LYS A 1 70 ? 17.567 -5.135 -5.979 1.00 94.19 70 LYS A C 1
ATOM 544 O O . LYS A 1 70 ? 18.505 -4.392 -6.223 1.00 94.19 70 LYS A O 1
ATOM 549 N N . ILE A 1 71 ? 17.644 -6.463 -5.997 1.00 96.50 71 ILE A N 1
ATOM 550 C CA . ILE A 1 71 ? 18.768 -7.215 -6.568 1.00 96.50 71 ILE A CA 1
ATOM 551 C C . ILE A 1 71 ? 18.262 -7.923 -7.824 1.00 96.50 71 ILE A C 1
ATOM 553 O O . ILE A 1 71 ? 17.179 -8.515 -7.812 1.00 96.50 71 ILE A O 1
ATOM 557 N N . PHE A 1 72 ? 19.010 -7.854 -8.917 1.00 96.19 72 PHE A N 1
ATOM 558 C CA . PHE A 1 72 ? 18.656 -8.476 -10.183 1.00 96.19 72 PHE A CA 1
ATOM 559 C C . PHE A 1 72 ? 19.609 -9.616 -10.532 1.00 96.19 72 PHE A C 1
ATOM 561 O O . PHE A 1 72 ? 20.806 -9.408 -10.720 1.00 96.19 72 PHE A O 1
ATOM 568 N N . ALA A 1 73 ? 19.056 -10.811 -10.699 1.00 96.56 73 ALA A N 1
ATOM 569 C CA . ALA A 1 73 ? 19.775 -11.968 -11.208 1.00 96.56 73 ALA A CA 1
ATOM 570 C C . ALA A 1 73 ? 19.138 -12.464 -12.510 1.00 96.56 73 ALA A C 1
ATOM 572 O O . ALA A 1 73 ? 17.951 -12.252 -12.758 1.00 96.56 73 ALA A O 1
ATOM 573 N N . SER A 1 74 ? 19.912 -13.132 -13.354 1.00 95.88 74 SER A N 1
ATOM 574 C CA . SER A 1 74 ? 19.398 -13.778 -14.562 1.00 95.88 74 SER A CA 1
ATOM 575 C C . SER A 1 74 ? 20.155 -15.056 -14.861 1.00 95.88 74 SER A C 1
ATOM 577 O O . SER A 1 74 ? 21.324 -15.189 -14.506 1.00 95.88 74 SER A O 1
ATOM 579 N N . GLY A 1 75 ? 19.506 -15.995 -15.530 1.00 93.69 75 GLY A N 1
ATOM 580 C CA . GLY A 1 75 ? 20.149 -17.242 -15.908 1.00 93.69 75 GLY A CA 1
ATOM 581 C C . GLY A 1 75 ? 19.177 -18.218 -16.535 1.00 93.69 75 GLY A C 1
ATOM 582 O O . GLY A 1 75 ? 17.970 -17.969 -16.619 1.00 93.69 75 GLY A O 1
ATOM 583 N N . GLU A 1 76 ? 19.735 -19.328 -16.984 1.00 92.06 76 GLU A N 1
ATOM 584 C CA . GLU A 1 76 ? 18.978 -20.457 -17.494 1.00 92.06 76 GLU A CA 1
ATOM 585 C C . GLU A 1 76 ? 18.501 -21.329 -16.334 1.00 92.06 76 GLU A C 1
ATOM 587 O O . GLU A 1 76 ? 19.125 -21.394 -15.275 1.00 92.06 76 GLU A O 1
ATOM 592 N N . TYR A 1 77 ? 17.366 -21.990 -16.521 1.00 88.81 77 TYR A N 1
ATOM 593 C CA . TYR A 1 77 ? 16.926 -23.058 -15.637 1.00 88.81 77 TYR A CA 1
ATOM 594 C C . TYR A 1 77 ? 16.554 -24.264 -16.481 1.00 88.81 77 TYR A C 1
ATOM 596 O O . TYR A 1 77 ? 16.011 -24.097 -17.569 1.00 88.81 77 TYR A O 1
ATOM 604 N N . GLU A 1 78 ? 16.763 -25.457 -15.937 1.00 88.44 78 GLU A N 1
ATOM 605 C CA . GLU A 1 78 ? 16.205 -26.700 -16.452 1.00 88.44 78 GLU A CA 1
ATOM 606 C C . GLU A 1 78 ? 15.530 -27.432 -15.290 1.00 88.44 78 GLU A C 1
ATOM 608 O O . GLU A 1 78 ? 16.139 -27.698 -14.254 1.00 88.44 78 GLU A O 1
ATOM 613 N N . TYR A 1 79 ? 14.234 -27.712 -15.415 1.00 87.31 79 TYR A N 1
ATOM 614 C CA . TYR A 1 79 ? 13.492 -28.410 -14.372 1.00 87.31 79 TYR A CA 1
ATOM 615 C C . TYR A 1 79 ? 12.310 -29.191 -14.944 1.00 87.31 79 TYR A C 1
ATOM 617 O O . TYR A 1 79 ? 11.398 -28.623 -15.552 1.00 87.31 79 TYR A O 1
ATOM 625 N N . LYS A 1 80 ? 12.305 -30.510 -14.700 1.00 87.56 80 LYS A N 1
ATOM 626 C CA . LYS A 1 80 ? 11.276 -31.459 -15.171 1.00 87.56 80 LYS A CA 1
ATOM 627 C C . LYS A 1 80 ? 11.033 -31.372 -16.684 1.00 87.56 80 LYS A C 1
ATOM 629 O O . LYS A 1 80 ? 9.888 -31.252 -17.119 1.00 87.56 80 LYS A O 1
ATOM 634 N N . GLY A 1 81 ? 12.118 -31.390 -17.463 1.00 83.38 81 GLY A N 1
ATOM 635 C CA . GLY A 1 81 ? 12.075 -31.340 -18.929 1.00 83.38 81 GLY A CA 1
ATOM 636 C C . GLY A 1 81 ? 11.613 -29.996 -19.497 1.00 83.38 81 GLY A C 1
ATOM 637 O O . GLY A 1 81 ? 11.144 -29.937 -20.630 1.00 83.38 81 GLY A O 1
ATOM 638 N N . LYS A 1 82 ? 11.669 -28.920 -18.703 1.00 84.75 82 LYS A N 1
ATOM 639 C CA . LYS A 1 82 ? 11.450 -27.551 -19.176 1.00 84.75 82 LYS A CA 1
ATOM 640 C C . LYS A 1 82 ? 12.687 -26.720 -18.939 1.00 84.75 82 LYS A C 1
ATOM 642 O O . LYS A 1 82 ? 13.123 -26.621 -17.796 1.00 84.75 82 LYS A O 1
ATOM 647 N N . GLU A 1 83 ? 13.127 -26.052 -19.988 1.00 87.50 83 GLU A N 1
ATOM 648 C CA . GLU A 1 83 ? 14.242 -25.120 -19.956 1.00 87.50 83 GLU A CA 1
ATOM 649 C C . GLU A 1 83 ? 13.812 -23.699 -20.331 1.00 87.50 83 GLU A C 1
ATOM 651 O O . GLU A 1 83 ? 12.714 -23.476 -20.859 1.00 87.50 83 GLU A O 1
ATOM 656 N N . GLY A 1 84 ? 14.659 -22.722 -20.025 1.00 86.69 84 GLY A N 1
ATOM 657 C CA . GLY A 1 84 ? 14.503 -21.358 -20.511 1.00 86.69 84 GLY A CA 1
ATOM 658 C C . GLY A 1 84 ? 15.328 -20.345 -19.734 1.00 86.69 84 GLY A C 1
ATOM 659 O O . GLY A 1 84 ? 15.863 -20.633 -18.667 1.00 86.69 84 GLY A O 1
ATOM 660 N N . HIS A 1 85 ? 15.380 -19.122 -20.254 1.00 90.62 85 HIS A N 1
ATOM 661 C CA . HIS A 1 85 ? 16.037 -18.002 -19.592 1.00 90.62 85 HIS A CA 1
ATOM 662 C C . HIS A 1 85 ? 15.041 -17.210 -18.736 1.00 90.62 85 HIS A C 1
ATOM 664 O O . HIS A 1 85 ? 13.937 -16.870 -19.186 1.00 90.62 85 HIS A O 1
ATOM 670 N N . ILE A 1 86 ? 15.432 -16.887 -17.504 1.00 93.25 86 ILE A N 1
ATOM 671 C CA . ILE A 1 86 ? 14.605 -16.128 -16.564 1.00 93.25 86 ILE A CA 1
ATOM 672 C C . ILE A 1 86 ? 15.353 -14.927 -16.002 1.00 93.25 86 ILE A C 1
ATOM 674 O O . ILE A 1 86 ? 16.565 -14.944 -15.794 1.00 93.25 86 ILE A O 1
ATOM 678 N N . HIS A 1 87 ? 14.589 -13.877 -15.729 1.00 95.00 87 HIS A N 1
ATOM 679 C CA . HIS A 1 87 ? 15.026 -12.711 -14.980 1.00 95.00 87 HIS A CA 1
ATOM 680 C C . HIS A 1 87 ? 14.409 -12.751 -13.590 1.00 95.00 87 HIS A C 1
ATOM 682 O O . HIS A 1 87 ? 13.198 -12.921 -13.449 1.00 95.00 87 HIS A O 1
ATOM 688 N N . ILE A 1 88 ? 15.225 -12.564 -12.563 1.00 96.56 88 ILE A N 1
ATOM 689 C CA . ILE A 1 88 ? 14.836 -12.670 -11.163 1.00 96.56 88 ILE A CA 1
ATOM 690 C C . ILE A 1 88 ? 15.057 -11.319 -10.489 1.00 96.56 88 ILE A C 1
ATOM 692 O O . ILE A 1 88 ? 16.179 -10.837 -10.359 1.00 96.56 88 ILE A O 1
ATOM 696 N N . HIS A 1 89 ? 13.967 -10.711 -10.034 1.00 96.69 89 HIS A N 1
ATOM 697 C CA . HIS A 1 89 ? 13.974 -9.534 -9.175 1.00 96.69 89 HIS A CA 1
ATOM 698 C C . HIS A 1 89 ? 13.859 -9.997 -7.722 1.00 96.69 89 HIS A C 1
ATOM 700 O O . HIS A 1 89 ? 12.794 -10.447 -7.309 1.00 96.69 89 HIS A O 1
ATOM 706 N N . ILE A 1 90 ? 14.919 -9.887 -6.933 1.00 97.25 90 ILE A N 1
ATOM 707 C CA . ILE A 1 90 ? 14.884 -10.172 -5.497 1.00 97.25 90 ILE A CA 1
ATOM 708 C C . ILE A 1 90 ? 14.591 -8.859 -4.771 1.00 97.25 90 ILE A C 1
ATOM 710 O O . ILE A 1 90 ? 15.250 -7.843 -4.998 1.00 97.25 90 ILE A O 1
ATOM 714 N N . THR A 1 91 ? 13.578 -8.859 -3.914 1.00 96.69 91 THR A N 1
ATOM 715 C CA . THR A 1 91 ? 13.154 -7.688 -3.144 1.00 96.69 91 THR A CA 1
ATOM 716 C C . THR A 1 91 ? 12.516 -8.111 -1.820 1.00 96.69 91 THR A C 1
ATOM 718 O O . THR A 1 91 ? 12.399 -9.303 -1.532 1.00 96.69 91 THR A O 1
ATOM 721 N N . TYR A 1 92 ? 12.085 -7.146 -1.009 1.00 93.12 92 TYR A N 1
ATOM 722 C CA . TYR A 1 92 ? 11.431 -7.401 0.270 1.00 93.12 92 TYR A CA 1
ATOM 723 C C . TYR A 1 92 ? 9.963 -6.977 0.317 1.00 93.12 92 TYR A C 1
ATOM 725 O O . TYR A 1 92 ? 9.471 -6.193 -0.503 1.00 93.12 92 TYR A O 1
ATOM 733 N N . HIS A 1 93 ? 9.228 -7.520 1.288 1.00 87.38 93 HIS A N 1
ATOM 734 C CA . HIS A 1 93 ? 7.822 -7.183 1.507 1.00 87.38 93 HIS A CA 1
ATOM 735 C C . HIS A 1 93 ? 7.624 -5.669 1.707 1.00 87.38 93 HIS A C 1
ATOM 737 O O . HIS A 1 93 ? 8.293 -5.041 2.518 1.00 87.38 93 HIS A O 1
ATOM 743 N N . GLY A 1 94 ? 6.692 -5.067 0.958 1.00 85.19 94 GLY A N 1
ATOM 744 C CA . GLY A 1 94 ? 6.385 -3.635 1.055 1.00 85.19 94 GLY A CA 1
ATOM 745 C C . GLY A 1 94 ? 7.391 -2.679 0.399 1.00 85.19 94 GLY A C 1
ATOM 746 O O . GLY A 1 94 ? 7.162 -1.471 0.432 1.00 85.19 94 GLY A O 1
ATOM 747 N N . SER A 1 95 ? 8.468 -3.173 -0.222 1.00 91.06 95 SER A N 1
ATOM 748 C CA . SER A 1 95 ? 9.390 -2.326 -0.988 1.00 91.06 95 SER A CA 1
ATOM 749 C C . SER A 1 95 ? 8.700 -1.668 -2.189 1.00 91.06 95 SER A C 1
ATOM 751 O O . SER A 1 95 ? 7.736 -2.219 -2.727 1.00 91.06 95 SER A O 1
ATOM 753 N N . ASN A 1 96 ? 9.206 -0.528 -2.681 1.00 90.62 96 ASN A N 1
ATOM 754 C CA . ASN A 1 96 ? 8.610 0.094 -3.871 1.00 90.62 96 ASN A CA 1
ATOM 755 C C . ASN A 1 96 ? 8.692 -0.828 -5.093 1.00 90.62 96 ASN A C 1
ATOM 757 O O . ASN A 1 96 ? 7.741 -0.874 -5.864 1.00 90.62 96 ASN A O 1
ATOM 761 N N . GLU A 1 97 ? 9.779 -1.592 -5.255 1.00 93.31 97 GLU A N 1
ATOM 762 C CA . GLU A 1 97 ? 9.896 -2.574 -6.341 1.00 93.31 97 GLU A CA 1
ATOM 763 C C . GLU A 1 97 ? 8.769 -3.611 -6.273 1.00 93.31 97 GLU A C 1
ATOM 765 O O . GLU A 1 97 ? 8.087 -3.844 -7.271 1.00 93.31 97 GLU A O 1
ATOM 770 N N . HIS A 1 98 ? 8.492 -4.156 -5.086 1.00 92.31 98 HIS A N 1
ATOM 771 C CA . HIS A 1 98 ? 7.374 -5.069 -4.889 1.00 92.31 98 HIS A CA 1
ATOM 772 C C . HIS A 1 98 ? 6.037 -4.384 -5.193 1.00 92.31 98 HIS A C 1
ATOM 774 O O . HIS A 1 98 ? 5.258 -4.882 -6.009 1.00 92.31 98 HIS A O 1
ATOM 780 N N . VAL A 1 99 ? 5.762 -3.233 -4.572 1.00 90.56 99 VAL A N 1
ATOM 781 C CA . VAL A 1 99 ? 4.460 -2.571 -4.707 1.00 90.56 99 VAL A CA 1
ATOM 782 C C . VAL A 1 99 ? 4.189 -2.157 -6.152 1.00 90.56 99 VAL A C 1
ATOM 784 O O . VAL A 1 99 ? 3.115 -2.435 -6.682 1.00 90.56 99 VAL A O 1
ATOM 787 N N . ASP A 1 100 ? 5.142 -1.476 -6.785 1.00 92.56 100 ASP A N 1
ATOM 788 C CA . ASP A 1 100 ? 4.978 -0.874 -8.109 1.00 92.56 100 ASP A CA 1
ATOM 789 C C . ASP A 1 100 ? 4.787 -1.938 -9.187 1.00 92.56 100 ASP A C 1
ATOM 791 O O . ASP A 1 100 ? 3.907 -1.801 -10.040 1.00 92.56 100 ASP A O 1
ATOM 795 N N . LYS A 1 101 ? 5.574 -3.021 -9.146 1.00 93.31 101 LYS A N 1
ATOM 796 C CA . LYS A 1 101 ? 5.494 -4.089 -10.152 1.00 93.31 101 LYS A CA 1
ATOM 797 C C . LYS A 1 101 ? 4.169 -4.834 -10.082 1.00 93.31 101 LYS A C 1
ATOM 799 O O . LYS A 1 101 ? 3.576 -5.097 -11.129 1.00 93.31 101 LYS A O 1
ATOM 804 N N . ILE A 1 102 ? 3.689 -5.150 -8.877 1.00 92.94 102 ILE A N 1
ATOM 805 C CA . ILE A 1 102 ? 2.401 -5.833 -8.722 1.00 92.94 102 ILE A CA 1
ATOM 806 C C . ILE A 1 102 ? 1.250 -4.909 -9.101 1.00 92.94 102 ILE A C 1
ATOM 808 O O . ILE A 1 102 ? 0.376 -5.324 -9.860 1.00 92.94 102 ILE A O 1
ATOM 812 N N . LEU A 1 103 ? 1.283 -3.652 -8.650 1.00 93.81 103 LEU A N 1
ATOM 813 C CA . LEU A 1 103 ? 0.250 -2.675 -8.977 1.00 93.81 103 LEU A CA 1
ATOM 814 C C . LEU A 1 103 ? 0.138 -2.455 -10.491 1.00 93.81 103 LEU A C 1
ATOM 816 O O . LEU A 1 103 ? -0.962 -2.489 -11.036 1.00 93.81 103 LEU A O 1
ATOM 820 N N . PHE A 1 104 ? 1.268 -2.286 -11.180 1.00 94.62 104 PHE A N 1
ATOM 821 C CA . PHE A 1 104 ? 1.297 -2.122 -12.632 1.00 94.62 104 PHE A CA 1
ATOM 822 C C . PHE A 1 104 ? 0.784 -3.368 -13.369 1.00 94.62 104 PHE A C 1
ATOM 824 O O . PHE A 1 104 ? -0.048 -3.259 -14.269 1.00 94.62 104 PHE A O 1
ATOM 831 N N . ARG A 1 105 ? 1.232 -4.565 -12.967 1.00 93.69 105 ARG A N 1
ATOM 832 C CA . ARG A 1 105 ? 0.773 -5.835 -13.550 1.00 93.69 105 ARG A CA 1
ATOM 833 C C . ARG A 1 105 ? -0.736 -6.010 -13.402 1.00 93.69 105 ARG A C 1
ATOM 835 O O . ARG A 1 105 ? -1.412 -6.349 -14.372 1.00 93.69 105 ARG A O 1
ATOM 842 N N . ASP A 1 106 ? -1.253 -5.826 -12.192 1.00 93.31 106 ASP A N 1
ATOM 843 C CA . ASP A 1 106 ? -2.668 -6.036 -11.900 1.00 93.31 106 ASP A CA 1
ATOM 844 C C . ASP A 1 106 ? -3.532 -4.977 -12.594 1.00 93.31 106 ASP A C 1
ATOM 846 O O . ASP A 1 106 ? -4.604 -5.311 -13.097 1.00 93.31 106 ASP A O 1
ATOM 850 N N . TYR A 1 107 ? -3.037 -3.742 -12.730 1.00 94.38 107 TYR A N 1
ATOM 851 C CA . TYR A 1 107 ? -3.681 -2.719 -13.548 1.00 94.38 107 TYR A CA 1
ATOM 852 C C . TYR A 1 107 ? -3.843 -3.177 -15.003 1.00 94.38 107 TYR A C 1
ATOM 854 O O . TYR A 1 107 ? -4.976 -3.268 -15.477 1.00 94.38 107 TYR A O 1
ATOM 862 N N . LEU A 1 108 ? -2.754 -3.575 -15.675 1.00 94.56 108 LEU A N 1
ATOM 863 C CA . LEU A 1 108 ? -2.822 -4.028 -17.069 1.00 94.56 108 LEU A CA 1
ATOM 864 C C . LEU A 1 108 ? -3.699 -5.279 -17.247 1.00 94.56 108 LEU A C 1
ATOM 866 O O . LEU A 1 108 ? -4.436 -5.380 -18.222 1.00 94.56 108 LEU A O 1
ATOM 870 N N . ARG A 1 109 ? -3.685 -6.224 -16.296 1.00 92.50 109 ARG A N 1
ATOM 871 C CA . ARG A 1 109 ? -4.554 -7.419 -16.342 1.00 92.50 109 ARG A CA 1
ATOM 872 C C . ARG A 1 109 ? -6.046 -7.094 -16.306 1.00 92.50 109 ARG A C 1
ATOM 874 O O . ARG A 1 109 ? -6.838 -7.888 -16.800 1.00 92.50 109 ARG A O 1
ATOM 881 N N . ASN A 1 110 ? -6.427 -5.978 -15.690 1.00 92.31 110 ASN A N 1
ATOM 882 C CA . ASN A 1 110 ? -7.820 -5.548 -15.598 1.00 92.31 110 ASN A CA 1
ATOM 883 C C . ASN A 1 110 ? -8.181 -4.467 -16.641 1.00 92.31 110 ASN A C 1
ATOM 885 O O . ASN A 1 110 ? -9.327 -4.033 -16.638 1.00 92.31 110 ASN A O 1
ATOM 889 N N . HIS A 1 111 ? -7.233 -4.040 -17.495 1.00 93.56 111 HIS A N 1
ATOM 890 C CA . HIS A 1 111 ? -7.389 -2.973 -18.506 1.00 93.56 111 HIS A CA 1
ATOM 891 C C . HIS A 1 111 ? -6.880 -3.449 -19.874 1.00 93.56 111 HIS A C 1
ATOM 893 O O . HIS A 1 111 ? -5.766 -3.092 -20.271 1.00 93.56 111 HIS A O 1
ATOM 899 N N . PRO A 1 112 ? -7.642 -4.292 -20.599 1.00 93.50 112 PRO A N 1
ATOM 900 C CA . PRO A 1 112 ? -7.208 -4.854 -21.879 1.00 93.50 112 PRO A CA 1
ATOM 901 C C . PRO A 1 112 ? -6.815 -3.795 -22.919 1.00 93.50 112 PRO A C 1
ATOM 903 O O . PRO A 1 112 ? -5.872 -3.988 -23.686 1.00 93.50 112 PRO A O 1
ATOM 906 N N . GLU A 1 113 ? -7.503 -2.656 -22.937 1.00 94.50 113 GLU A N 1
ATOM 907 C CA . GLU A 1 113 ? -7.204 -1.531 -23.820 1.00 94.50 113 GLU A CA 1
ATOM 908 C C . GLU A 1 113 ? -5.849 -0.888 -23.509 1.00 94.50 113 GLU A C 1
ATOM 910 O O . GLU A 1 113 ? -5.068 -0.642 -24.430 1.00 94.50 113 GLU A O 1
ATOM 915 N N . GLU A 1 114 ? -5.529 -0.691 -22.228 1.00 95.19 114 GLU A N 1
ATOM 916 C CA . GLU A 1 114 ? -4.242 -0.139 -21.807 1.00 95.19 114 GLU A CA 1
ATOM 917 C C . GLU A 1 114 ? -3.118 -1.173 -21.967 1.00 95.19 114 GLU A C 1
ATOM 919 O O . GLU A 1 114 ? -2.004 -0.826 -22.347 1.00 95.19 114 GLU A O 1
ATOM 924 N N . ALA A 1 115 ? -3.408 -2.459 -21.760 1.00 94.56 115 ALA A N 1
ATOM 925 C CA . ALA A 1 115 ? -2.495 -3.563 -22.046 1.00 94.56 115 ALA A CA 1
ATOM 926 C C . ALA A 1 115 ? -2.099 -3.598 -23.532 1.00 94.56 115 ALA A C 1
ATOM 928 O O . ALA A 1 115 ? -0.911 -3.669 -23.854 1.00 94.56 115 ALA A O 1
ATOM 929 N N . ARG A 1 116 ? -3.079 -3.472 -24.438 1.00 94.00 116 ARG A N 1
ATOM 930 C CA . ARG A 1 116 ? -2.845 -3.362 -25.885 1.00 94.00 116 ARG A CA 1
ATOM 931 C C . ARG A 1 116 ? -2.057 -2.101 -26.231 1.00 94.00 116 ARG A C 1
ATOM 933 O O . ARG A 1 116 ? -1.085 -2.185 -26.972 1.00 94.00 116 ARG A O 1
ATOM 940 N N . ARG A 1 117 ? -2.422 -0.949 -25.662 1.00 94.94 117 ARG A N 1
ATOM 941 C CA . ARG A 1 117 ? -1.675 0.301 -25.857 1.00 94.94 117 ARG A CA 1
ATOM 942 C C . ARG A 1 117 ? -0.218 0.153 -25.429 1.00 94.94 117 ARG A C 1
ATOM 944 O O . ARG A 1 117 ? 0.682 0.521 -26.171 1.00 94.94 117 ARG A O 1
ATOM 951 N N . TYR A 1 118 ? 0.017 -0.417 -24.252 1.00 95.12 118 TYR A N 1
ATOM 952 C CA . TYR A 1 118 ? 1.360 -0.660 -23.747 1.00 95.12 118 TYR A CA 1
ATOM 953 C C . TYR A 1 118 ? 2.147 -1.630 -24.638 1.00 95.12 118 TYR A C 1
ATOM 955 O O . TYR A 1 118 ? 3.357 -1.486 -24.785 1.00 95.12 118 TYR A O 1
ATOM 963 N N . TYR A 1 119 ? 1.483 -2.610 -25.253 1.00 93.56 119 TYR A N 1
ATOM 964 C CA . TYR A 1 119 ? 2.108 -3.498 -26.228 1.00 93.56 119 TYR A CA 1
ATOM 965 C C . TYR A 1 119 ? 2.545 -2.766 -27.503 1.00 93.56 119 TYR A C 1
ATOM 967 O O . TYR A 1 119 ? 3.700 -2.919 -27.896 1.00 93.56 119 TYR A O 1
ATOM 975 N N . GLU A 1 120 ? 1.678 -1.946 -28.103 1.00 93.88 120 GLU A N 1
ATOM 976 C CA . GLU A 1 120 ? 2.024 -1.172 -29.305 1.00 93.88 120 GLU A CA 1
ATOM 977 C C . GLU A 1 120 ? 3.126 -0.145 -29.022 1.00 93.88 120 GLU A C 1
ATOM 979 O O . GLU A 1 120 ? 4.130 -0.114 -29.731 1.00 93.88 120 GLU A O 1
ATOM 984 N N . LEU A 1 121 ? 3.036 0.575 -27.899 1.00 94.88 121 LEU A N 1
ATOM 985 C CA . LEU A 1 121 ? 4.076 1.511 -27.464 1.00 94.88 121 LEU A CA 1
ATOM 986 C C . LEU A 1 121 ? 5.447 0.841 -27.320 1.00 94.88 121 LEU A C 1
ATOM 988 O O . LEU A 1 121 ? 6.462 1.434 -27.657 1.00 94.88 121 LEU A O 1
ATOM 992 N N . LYS A 1 122 ? 5.513 -0.415 -26.861 1.00 91.94 122 LYS A N 1
ATOM 993 C CA . LYS A 1 122 ? 6.794 -1.135 -26.812 1.00 91.94 122 LYS A CA 1
ATOM 994 C C . LYS A 1 122 ? 7.388 -1.380 -28.198 1.00 91.94 122 LYS A C 1
ATOM 996 O O . LYS A 1 122 ? 8.610 -1.387 -28.306 1.00 91.94 122 LYS A O 1
ATOM 1001 N N . LYS A 1 123 ? 6.570 -1.613 -29.230 1.00 90.94 123 LYS A N 1
ATOM 1002 C CA . LYS A 1 123 ? 7.072 -1.748 -30.607 1.00 90.94 123 LYS A CA 1
ATOM 1003 C C . LYS A 1 123 ? 7.603 -0.408 -31.102 1.00 90.94 123 LYS A C 1
ATOM 1005 O O . LYS A 1 123 ? 8.720 -0.354 -31.601 1.00 90.94 123 LYS A O 1
ATOM 1010 N N . GLU A 1 124 ? 6.841 0.661 -30.881 1.00 93.12 124 GLU A N 1
ATOM 1011 C CA . GLU A 1 124 ? 7.240 2.028 -31.227 1.00 93.12 124 GLU A CA 1
ATOM 1012 C C . GLU A 1 124 ? 8.560 2.408 -30.549 1.00 93.12 124 GLU A C 1
ATOM 1014 O O . GLU A 1 124 ? 9.512 2.777 -31.228 1.00 93.12 124 GLU A O 1
ATOM 1019 N N . TRP A 1 125 ? 8.677 2.209 -29.233 1.00 94.25 125 TRP A N 1
ATOM 1020 C CA . TRP A 1 125 ? 9.908 2.499 -28.497 1.00 94.25 125 TRP A CA 1
ATOM 1021 C C . TRP A 1 125 ? 11.075 1.604 -28.897 1.00 94.25 125 TRP A C 1
ATOM 1023 O O . TRP A 1 125 ? 12.218 2.029 -28.779 1.00 94.25 125 TRP A O 1
ATOM 1033 N N . SER A 1 126 ? 10.825 0.358 -29.314 1.00 89.75 126 SER A N 1
ATOM 1034 C CA . SER A 1 126 ? 11.892 -0.516 -29.812 1.00 89.75 126 SER A CA 1
ATOM 1035 C C . SER A 1 126 ? 12.466 0.015 -31.122 1.00 89.75 126 SER A C 1
ATOM 1037 O O . SER A 1 126 ? 13.670 -0.078 -31.322 1.00 89.75 126 SER A O 1
ATOM 1039 N N . ASN A 1 127 ? 11.618 0.575 -31.989 1.00 89.38 127 ASN A N 1
ATOM 1040 C CA . ASN A 1 127 ? 12.053 1.214 -33.227 1.00 89.38 127 ASN A CA 1
ATOM 1041 C C . ASN A 1 127 ? 12.741 2.556 -32.941 1.00 89.38 127 ASN A C 1
ATOM 1043 O O . ASN A 1 127 ? 13.804 2.820 -33.489 1.00 89.38 127 ASN A O 1
ATOM 1047 N N . GLU A 1 128 ? 12.172 3.378 -32.051 1.00 91.31 128 GLU A N 1
ATOM 1048 C CA . GLU A 1 128 ? 12.733 4.681 -31.661 1.00 91.31 128 GLU A CA 1
ATOM 1049 C C . GLU A 1 128 ? 14.104 4.545 -30.988 1.00 91.31 128 GLU A C 1
ATOM 1051 O O . GLU A 1 128 ? 14.983 5.372 -31.197 1.00 91.31 128 GLU A O 1
ATOM 1056 N N . ALA A 1 129 ? 14.297 3.506 -30.174 1.00 89.38 129 ALA A N 1
ATOM 1057 C CA . ALA A 1 129 ? 15.550 3.296 -29.465 1.00 89.38 129 ALA A CA 1
ATOM 1058 C C . ALA A 1 129 ? 16.703 2.842 -30.370 1.00 89.38 129 ALA A C 1
ATOM 1060 O O . ALA A 1 129 ? 17.849 2.992 -29.962 1.00 89.38 129 ALA A O 1
ATOM 1061 N N . GLY A 1 130 ? 16.431 2.274 -31.552 1.00 88.00 130 GLY A N 1
ATOM 1062 C CA . GLY A 1 130 ? 17.466 1.751 -32.448 1.00 88.00 130 GLY A CA 1
ATOM 1063 C C . GLY A 1 130 ? 18.475 0.852 -31.719 1.00 88.00 130 GLY A C 1
ATOM 1064 O O . GLY A 1 130 ? 18.101 -0.122 -31.061 1.00 88.00 130 GLY A O 1
ATOM 1065 N N . GLU A 1 131 ? 19.756 1.212 -31.803 1.00 86.56 131 GLU A N 1
ATOM 1066 C CA . GLU A 1 131 ? 20.871 0.515 -31.146 1.00 86.56 131 GLU A CA 1
ATOM 1067 C C . GLU A 1 131 ? 21.165 1.013 -29.715 1.00 86.56 131 GLU A C 1
ATOM 1069 O O . GLU A 1 131 ? 22.179 0.640 -29.128 1.00 86.56 131 GLU A O 1
ATOM 1074 N N . GLU A 1 132 ? 20.279 1.814 -29.111 1.00 87.94 132 GLU A N 1
ATOM 1075 C CA . GLU A 1 132 ? 20.427 2.369 -27.759 1.00 87.94 132 GLU A CA 1
ATOM 1076 C C . GLU A 1 132 ? 19.466 1.711 -26.737 1.00 87.94 132 GLU A C 1
ATOM 1078 O O . GLU A 1 132 ? 18.394 2.244 -26.421 1.00 87.94 132 GLU A O 1
ATOM 1083 N N . PRO A 1 133 ? 19.831 0.576 -26.102 1.00 81.31 133 PRO A N 1
ATOM 1084 C CA . PRO A 1 133 ? 18.985 -0.106 -25.113 1.00 81.31 133 PRO A CA 1
ATOM 1085 C C . PRO A 1 133 ? 18.521 0.770 -23.936 1.00 81.31 133 PRO A C 1
ATOM 1087 O O . PRO A 1 133 ? 17.455 0.537 -23.344 1.00 81.31 133 PRO A O 1
ATOM 1090 N N . HIS A 1 134 ? 19.315 1.783 -23.577 1.00 86.12 134 HIS A N 1
ATOM 1091 C CA . HIS A 1 134 ? 18.981 2.733 -22.519 1.00 86.12 134 HIS A CA 1
ATOM 1092 C C . HIS A 1 134 ? 17.766 3.595 -22.883 1.00 86.12 134 HIS A C 1
ATOM 1094 O O . HIS A 1 134 ? 16.912 3.819 -22.020 1.00 86.12 134 HIS A O 1
ATOM 1100 N N . ARG A 1 135 ? 17.622 3.988 -24.157 1.00 88.50 135 ARG A N 1
ATOM 1101 C CA . ARG A 1 135 ? 16.503 4.806 -24.641 1.00 88.50 135 ARG A CA 1
ATOM 1102 C C . ARG A 1 135 ? 15.168 4.076 -24.500 1.00 88.50 135 ARG A C 1
ATOM 1104 O O . ARG A 1 135 ? 14.235 4.607 -23.896 1.00 88.50 135 ARG A O 1
ATOM 1111 N N . TYR A 1 136 ? 15.103 2.815 -24.934 1.00 88.88 136 TYR A N 1
ATOM 1112 C CA . TYR A 1 136 ? 13.920 1.961 -24.750 1.00 88.88 136 TYR A CA 1
ATOM 1113 C C . TYR A 1 136 ? 13.541 1.822 -23.267 1.00 88.88 136 TYR A C 1
ATOM 1115 O O . TYR A 1 136 ? 12.369 1.901 -22.883 1.00 88.88 136 TYR A O 1
ATOM 1123 N N . THR A 1 137 ? 14.547 1.621 -22.411 1.00 87.56 137 THR A N 1
ATOM 1124 C CA . THR A 1 137 ? 14.348 1.460 -20.966 1.00 87.56 137 THR A CA 1
ATOM 1125 C C . THR A 1 137 ? 13.785 2.731 -20.332 1.00 87.56 137 THR A C 1
ATOM 1127 O O . THR A 1 137 ? 12.892 2.639 -19.483 1.00 87.56 137 THR A O 1
ATOM 1130 N N . GLN A 1 138 ? 14.258 3.903 -20.757 1.00 90.69 138 GLN A N 1
ATOM 1131 C CA . GLN A 1 138 ? 13.762 5.198 -20.299 1.00 90.69 138 GLN A CA 1
ATOM 1132 C C . GLN A 1 138 ? 12.293 5.409 -20.691 1.00 90.69 138 GLN A C 1
ATOM 1134 O O . GLN A 1 138 ? 11.460 5.593 -19.805 1.00 90.69 138 GLN A O 1
ATOM 1139 N N . LEU A 1 139 ? 11.954 5.268 -21.978 1.00 93.38 139 LEU A N 1
ATOM 1140 C CA . LEU A 1 139 ? 10.588 5.445 -22.497 1.00 93.38 139 LEU A CA 1
ATOM 1141 C C . LEU A 1 139 ? 9.576 4.543 -21.775 1.00 93.38 139 LEU A C 1
ATOM 1143 O O . LEU A 1 139 ? 8.543 4.994 -21.270 1.00 93.38 139 LEU A O 1
ATOM 1147 N N . LYS A 1 140 ? 9.926 3.259 -21.624 1.00 92.50 140 LYS A N 1
ATOM 1148 C CA . LYS A 1 140 ? 9.129 2.293 -20.861 1.00 92.50 140 LYS A CA 1
ATOM 1149 C C . LYS A 1 140 ? 8.974 2.708 -19.399 1.00 92.50 140 LYS A C 1
ATOM 1151 O O . LYS A 1 140 ? 7.891 2.554 -18.830 1.00 92.50 140 LYS A O 1
ATOM 1156 N N . THR A 1 141 ? 10.047 3.186 -18.773 1.00 91.62 141 THR A N 1
ATOM 1157 C CA . THR A 1 141 ? 10.031 3.618 -17.371 1.00 91.62 141 THR A CA 1
ATOM 1158 C C . THR A 1 141 ? 9.110 4.815 -17.172 1.00 91.62 141 THR A C 1
ATOM 1160 O O . THR A 1 141 ? 8.326 4.818 -16.222 1.00 91.62 141 THR A O 1
ATOM 1163 N N . ASP A 1 142 ? 9.147 5.792 -18.072 1.00 94.62 142 ASP A N 1
ATOM 1164 C CA . ASP A 1 142 ? 8.338 7.005 -17.973 1.00 94.62 142 ASP A CA 1
ATOM 1165 C C . ASP A 1 142 ? 6.846 6.710 -18.140 1.00 94.62 142 ASP A C 1
ATOM 1167 O O . ASP A 1 142 ? 6.027 7.189 -17.350 1.00 94.62 142 ASP A O 1
ATOM 1171 N N . TYR A 1 143 ? 6.484 5.822 -19.069 1.00 95.88 143 TYR A N 1
ATOM 1172 C CA . TYR A 1 143 ? 5.101 5.365 -19.214 1.00 95.88 143 TYR A CA 1
ATOM 1173 C C . TYR A 1 143 ? 4.588 4.629 -17.965 1.00 95.88 143 TYR A C 1
ATOM 1175 O O . TYR A 1 143 ? 3.506 4.935 -17.454 1.00 95.88 143 TYR A O 1
ATOM 1183 N N . ILE A 1 144 ? 5.383 3.696 -17.422 1.00 94.38 144 ILE A N 1
ATOM 1184 C CA . ILE A 1 144 ? 5.038 2.972 -16.187 1.00 94.38 144 ILE A CA 1
ATOM 1185 C C . ILE A 1 144 ? 4.854 3.958 -15.026 1.00 94.38 144 ILE A C 1
ATOM 1187 O O . ILE A 1 144 ? 3.858 3.874 -14.303 1.00 94.38 144 ILE A O 1
ATOM 1191 N N . LYS A 1 145 ? 5.774 4.918 -14.858 1.00 92.81 145 LYS A N 1
ATOM 1192 C CA . LYS A 1 145 ? 5.669 5.975 -13.838 1.00 92.81 145 LYS A CA 1
ATOM 1193 C C . LYS A 1 145 ? 4.398 6.803 -14.016 1.00 92.81 145 LYS A C 1
ATOM 1195 O O . LYS A 1 145 ? 3.729 7.094 -13.026 1.00 92.81 145 LYS A O 1
ATOM 1200 N N . GLY A 1 146 ? 4.039 7.148 -15.253 1.00 93.81 146 GLY A N 1
ATOM 1201 C CA . GLY A 1 146 ? 2.808 7.869 -15.574 1.00 93.81 146 GLY A CA 1
ATOM 1202 C C . GLY A 1 146 ? 1.558 7.130 -15.096 1.00 93.81 146 GLY A C 1
ATOM 1203 O O . GLY A 1 146 ? 0.719 7.720 -14.418 1.00 93.81 146 GLY A O 1
ATOM 1204 N N . ILE A 1 147 ? 1.468 5.825 -15.365 1.00 93.75 147 ILE A N 1
ATOM 1205 C CA . ILE A 1 147 ? 0.372 4.973 -14.880 1.00 93.75 147 ILE A CA 1
ATOM 1206 C C . ILE A 1 147 ? 0.352 4.904 -13.355 1.00 93.75 147 ILE A C 1
ATOM 1208 O O . ILE A 1 147 ? -0.690 5.141 -12.743 1.00 93.75 147 ILE A O 1
ATOM 1212 N N . LEU A 1 148 ? 1.493 4.610 -12.728 1.00 93.12 148 LEU A N 1
ATOM 1213 C CA . LEU A 1 148 ? 1.578 4.487 -11.273 1.00 93.12 148 LEU A CA 1
ATOM 1214 C C . LEU A 1 148 ? 1.195 5.793 -10.573 1.00 93.12 148 LEU A C 1
ATOM 1216 O O . LEU A 1 148 ? 0.500 5.748 -9.566 1.00 93.12 148 LEU A O 1
ATOM 1220 N N . LYS A 1 149 ? 1.538 6.953 -11.144 1.00 90.69 149 LYS A N 1
ATOM 1221 C CA . LYS A 1 149 ? 1.131 8.276 -10.646 1.00 90.69 149 LYS A CA 1
ATOM 1222 C C . LYS A 1 149 ? -0.386 8.510 -10.692 1.00 90.69 149 LYS A C 1
ATOM 1224 O O . LYS A 1 149 ? -0.894 9.325 -9.925 1.00 90.69 149 LYS A O 1
ATOM 1229 N N . ARG A 1 150 ? -1.124 7.824 -11.575 1.00 90.50 150 ARG A N 1
ATOM 1230 C CA . ARG A 1 150 ? -2.604 7.841 -11.579 1.00 90.50 150 ARG A CA 1
ATOM 1231 C C . ARG A 1 150 ? -3.197 6.964 -10.475 1.00 90.50 150 ARG A C 1
ATOM 1233 O O . ARG A 1 150 ? -4.330 7.188 -10.071 1.00 90.50 150 ARG A O 1
ATOM 1240 N N . LEU A 1 151 ? -2.441 5.973 -10.002 1.00 92.62 151 LEU A N 1
ATOM 1241 C CA . LEU A 1 151 ? -2.883 4.993 -9.008 1.00 92.62 151 LEU A CA 1
ATOM 1242 C C . LEU A 1 151 ? -2.330 5.263 -7.601 1.00 92.62 151 LEU A C 1
ATOM 1244 O O . LEU A 1 151 ? -2.857 4.696 -6.643 1.00 92.62 151 LEU A O 1
ATOM 1248 N N . LYS A 1 152 ? -1.296 6.106 -7.463 1.00 91.44 152 LYS A N 1
ATOM 1249 C CA . LYS A 1 152 ? -0.639 6.433 -6.191 1.00 91.44 152 LYS A CA 1
ATOM 1250 C C . LYS A 1 152 ? -0.444 7.926 -5.911 1.00 91.44 152 LYS A C 1
ATOM 1252 O O . LYS A 1 152 ? -0.140 8.696 -6.819 1.00 91.44 152 LYS A O 1
ATOM 1257 N N . GLY A 1 153 ? -0.519 8.284 -4.629 1.00 89.81 153 GLY A N 1
ATOM 1258 C CA . GLY A 1 153 ? -0.141 9.590 -4.083 1.00 89.81 153 GLY A CA 1
ATOM 1259 C C . GLY A 1 153 ? -1.260 10.634 -4.025 1.00 89.81 153 GLY A C 1
ATOM 1260 O O . GLY A 1 153 ? -2.405 10.391 -4.388 1.00 89.81 153 GLY A O 1
ATOM 1261 N N . ILE A 1 154 ? -0.921 11.844 -3.581 1.00 86.31 154 ILE A N 1
ATOM 1262 C CA . ILE A 1 154 ? -1.879 12.927 -3.277 1.00 86.31 154 ILE A CA 1
ATOM 1263 C C . ILE A 1 154 ? -2.704 13.425 -4.471 1.00 86.31 154 ILE A C 1
ATOM 1265 O O . ILE A 1 154 ? -3.762 14.024 -4.300 1.00 86.31 154 ILE A O 1
ATOM 1269 N N . ASN A 1 155 ? -2.228 13.198 -5.695 1.00 85.06 155 ASN A N 1
ATOM 1270 C CA . ASN A 1 155 ? -2.878 13.661 -6.919 1.00 85.06 155 ASN A CA 1
ATOM 1271 C C . ASN A 1 155 ? -3.903 12.671 -7.493 1.00 85.06 155 ASN A C 1
ATOM 1273 O O . ASN A 1 155 ? -4.561 13.010 -8.476 1.00 85.06 155 ASN A O 1
ATOM 1277 N N . ILE A 1 156 ? -4.047 11.471 -6.919 1.00 88.56 156 ILE A N 1
ATOM 1278 C CA . ILE A 1 156 ? -4.952 10.432 -7.449 1.00 88.56 156 ILE A CA 1
ATOM 1279 C C . ILE A 1 156 ? -6.430 10.801 -7.339 1.00 88.56 156 ILE A C 1
ATOM 1281 O O . ILE A 1 156 ? -7.257 10.245 -8.053 1.00 88.56 156 ILE A O 1
ATOM 1285 N N . PHE A 1 157 ? -6.761 11.758 -6.470 1.00 86.81 157 PHE A N 1
ATOM 1286 C CA . PHE A 1 157 ? -8.125 12.232 -6.236 1.00 86.81 157 PHE A CA 1
ATOM 1287 C C . PHE A 1 157 ? -8.418 13.589 -6.901 1.00 86.81 157 PHE A C 1
ATOM 1289 O O . PHE A 1 157 ? -9.394 14.256 -6.566 1.00 86.81 157 PHE A O 1
ATOM 1296 N N . GLY A 1 158 ? -7.573 14.016 -7.845 1.00 86.81 158 GLY A N 1
ATOM 1297 C CA . GLY A 1 158 ? -7.781 15.232 -8.632 1.00 86.81 158 GLY A CA 1
ATOM 1298 C C . GLY A 1 158 ? -7.151 16.502 -8.049 1.00 86.81 158 GLY A C 1
ATOM 1299 O O . GLY A 1 158 ? -6.463 16.495 -7.025 1.00 86.81 158 GLY A O 1
ATOM 1300 N N . LYS A 1 159 ? -7.355 17.623 -8.758 1.00 87.19 159 LYS A N 1
ATOM 1301 C CA . LYS A 1 159 ? -6.664 18.902 -8.506 1.00 87.19 159 LYS A CA 1
ATOM 1302 C C . LYS A 1 159 ? -6.980 19.488 -7.128 1.00 87.19 159 LYS A C 1
ATOM 1304 O O . LYS A 1 159 ? -6.059 19.933 -6.455 1.00 87.19 159 LYS A O 1
ATOM 1309 N N . ALA A 1 160 ? -8.243 19.465 -6.701 1.00 85.38 160 ALA A N 1
ATOM 1310 C CA . ALA A 1 160 ? -8.650 20.028 -5.412 1.00 85.38 160 ALA A CA 1
ATOM 1311 C C . ALA A 1 160 ? -7.979 19.309 -4.231 1.00 85.38 160 ALA A C 1
ATOM 1313 O O . ALA A 1 160 ? -7.410 19.961 -3.363 1.00 85.38 160 ALA A O 1
ATOM 1314 N N . TYR A 1 161 ? -7.954 17.972 -4.241 1.00 85.50 161 TYR A N 1
ATOM 1315 C CA . TYR A 1 161 ? -7.262 17.180 -3.217 1.00 85.50 161 TYR A CA 1
ATOM 1316 C C . TYR A 1 161 ? -5.766 17.408 -3.204 1.00 85.50 161 TYR A C 1
ATOM 1318 O O . TYR A 1 161 ? -5.175 17.559 -2.138 1.00 85.50 161 TYR A O 1
ATOM 1326 N N . LYS A 1 162 ? -5.164 17.471 -4.394 1.00 86.31 162 LYS A N 1
ATOM 1327 C CA . LYS A 1 162 ? -3.756 17.817 -4.519 1.00 86.31 162 LYS A CA 1
ATOM 1328 C C . LYS A 1 162 ? -3.481 19.171 -3.861 1.00 86.31 162 LYS A C 1
ATOM 1330 O O . LYS A 1 162 ? -2.572 19.247 -3.051 1.00 86.31 162 LYS A O 1
ATOM 1335 N N . ILE A 1 163 ? -4.263 20.207 -4.175 1.00 86.69 163 ILE A N 1
ATOM 1336 C CA . ILE A 1 163 ? -4.102 21.546 -3.586 1.00 86.69 163 ILE A CA 1
ATOM 1337 C C . ILE A 1 163 ? -4.268 21.486 -2.065 1.00 86.69 163 ILE A C 1
ATOM 1339 O O . ILE A 1 163 ? -3.399 21.979 -1.358 1.00 86.69 163 ILE A O 1
ATOM 1343 N N . MET A 1 164 ? -5.325 20.841 -1.568 1.00 83.62 164 MET A N 1
ATOM 1344 C CA . MET A 1 164 ? -5.584 20.695 -0.133 1.00 83.62 164 MET A CA 1
ATOM 1345 C C . MET A 1 164 ? -4.401 20.062 0.600 1.00 83.62 164 MET A C 1
ATOM 1347 O O . MET A 1 164 ? -3.864 20.660 1.517 1.00 83.62 164 MET A O 1
ATOM 1351 N N . LEU A 1 165 ? -3.959 18.881 0.160 1.00 82.56 165 LEU A N 1
ATOM 1352 C CA . LEU A 1 165 ? -2.896 18.118 0.820 1.00 82.56 165 LEU A CA 1
ATOM 1353 C C . LEU A 1 165 ? -1.500 18.719 0.600 1.00 82.56 165 LEU A C 1
ATOM 1355 O O . LEU A 1 165 ? -0.567 18.406 1.336 1.00 82.56 165 LEU A O 1
ATOM 1359 N N . GLN A 1 166 ? -1.321 19.547 -0.435 1.00 82.62 166 GLN A N 1
ATOM 1360 C CA . GLN A 1 166 ? -0.074 20.280 -0.663 1.00 82.62 166 GLN A CA 1
ATOM 1361 C C . GLN A 1 166 ? 0.054 21.538 0.186 1.00 82.62 166 GLN A C 1
ATOM 1363 O O . GLN A 1 166 ? 1.179 21.880 0.529 1.00 82.62 166 GLN A O 1
ATOM 1368 N N . ASN A 1 167 ? -1.064 22.192 0.498 1.00 81.69 167 ASN A N 1
ATOM 1369 C CA . ASN A 1 167 ? -1.114 23.354 1.388 1.00 81.69 167 ASN A CA 1
ATOM 1370 C C . ASN A 1 167 ? -1.472 22.969 2.830 1.00 81.69 167 ASN A C 1
ATOM 1372 O O . ASN A 1 167 ? -1.646 23.842 3.674 1.00 81.69 167 ASN A O 1
ATOM 1376 N N . ASP A 1 168 ? -1.612 21.672 3.097 1.00 75.75 168 ASP A N 1
ATOM 1377 C CA . ASP A 1 168 ? -1.768 21.134 4.437 1.00 75.75 168 ASP A CA 1
ATOM 1378 C C . ASP A 1 168 ? -0.570 21.588 5.305 1.00 75.75 168 ASP A C 1
ATOM 1380 O O . ASP A 1 168 ? 0.569 21.505 4.832 1.00 75.75 168 ASP A O 1
ATOM 1384 N N . PRO A 1 169 ? -0.794 22.081 6.543 1.00 70.81 169 PRO A N 1
ATOM 1385 C CA . PRO A 1 169 ? 0.273 22.540 7.440 1.00 70.81 169 PRO A CA 1
ATOM 1386 C C . PRO A 1 169 ? 1.303 21.462 7.814 1.00 70.81 169 PRO A C 1
ATOM 1388 O O . PRO A 1 169 ? 2.336 21.776 8.408 1.00 70.81 169 PRO A O 1
ATOM 1391 N N . HIS A 1 170 ? 1.048 20.196 7.495 1.00 78.56 170 HIS A N 1
ATOM 1392 C CA . HIS A 1 170 ? 1.977 19.099 7.713 1.00 78.56 170 HIS A CA 1
ATOM 1393 C C . HIS A 1 170 ? 3.344 19.312 7.017 1.00 78.56 170 HIS A C 1
ATOM 1395 O O . HIS A 1 170 ? 3.411 19.418 5.788 1.00 78.56 170 HIS A O 1
ATOM 1401 N N . PRO A 1 171 ? 4.468 19.266 7.764 1.00 80.81 171 PRO A N 1
ATOM 1402 C CA . PRO A 1 171 ? 5.808 19.284 7.182 1.00 80.81 171 PRO A CA 1
ATOM 1403 C C . PRO A 1 171 ? 6.020 18.151 6.172 1.00 80.81 171 PRO A C 1
ATOM 1405 O O . PRO A 1 171 ? 5.495 17.046 6.334 1.00 80.81 171 PRO A O 1
ATOM 1408 N N . SER A 1 172 ? 6.852 18.381 5.153 1.00 80.44 172 SER A N 1
ATOM 1409 C CA . SER A 1 172 ? 7.085 17.401 4.082 1.00 80.44 172 SER A CA 1
ATOM 1410 C C . SER A 1 172 ? 7.658 16.063 4.573 1.00 80.44 172 SER A C 1
ATOM 1412 O O . SER A 1 172 ? 7.464 15.033 3.933 1.00 80.44 172 SER A O 1
ATOM 1414 N N . ASN A 1 173 ? 8.347 16.071 5.714 1.00 81.94 173 ASN A N 1
ATOM 1415 C CA . ASN A 1 173 ? 8.934 14.903 6.367 1.00 81.94 173 ASN A CA 1
ATOM 1416 C C . ASN A 1 173 ? 8.059 14.312 7.488 1.00 81.94 173 ASN A C 1
ATOM 1418 O O . ASN A 1 173 ? 8.507 13.396 8.178 1.00 81.94 173 ASN A O 1
ATOM 1422 N N . CYS A 1 174 ? 6.842 14.820 7.710 1.00 85.44 174 CYS A N 1
ATOM 1423 C CA . CYS A 1 174 ? 5.951 14.248 8.712 1.00 85.44 174 CYS A CA 1
ATOM 1424 C C . CYS A 1 174 ? 5.284 12.958 8.206 1.00 85.44 174 CYS A C 1
ATOM 1426 O O . CYS A 1 174 ? 5.148 12.713 7.003 1.00 85.44 174 CYS A O 1
ATOM 1428 N N . VAL A 1 175 ? 4.824 12.133 9.145 1.00 85.31 175 VAL A N 1
ATOM 1429 C CA . VAL A 1 175 ? 4.208 10.840 8.831 1.00 85.31 175 VAL A CA 1
ATOM 1430 C C . VAL A 1 175 ? 2.924 10.971 8.010 1.00 85.31 175 VAL A C 1
ATOM 1432 O O . VAL A 1 175 ? 2.732 10.168 7.102 1.00 85.31 175 VAL A O 1
ATOM 1435 N N . ASP A 1 176 ? 2.082 11.984 8.244 1.00 86.06 176 ASP A N 1
ATOM 1436 C CA . ASP A 1 176 ? 0.859 12.189 7.458 1.00 86.06 176 ASP A CA 1
ATOM 1437 C C . ASP A 1 176 ? 1.209 12.412 5.990 1.00 86.06 176 ASP A C 1
ATOM 1439 O O . ASP A 1 176 ? 0.697 11.710 5.115 1.00 86.06 176 ASP A O 1
ATOM 1443 N N . ARG A 1 177 ? 2.178 13.295 5.715 1.00 86.00 177 ARG A N 1
ATOM 1444 C CA . ARG A 1 177 ? 2.656 13.534 4.354 1.00 86.00 177 ARG A CA 1
ATOM 1445 C C . ARG A 1 177 ? 3.208 12.266 3.708 1.00 86.00 177 ARG A C 1
ATOM 1447 O O . ARG A 1 177 ? 2.844 11.953 2.574 1.00 86.00 177 ARG A O 1
ATOM 1454 N N . MET A 1 178 ? 4.030 11.508 4.431 1.00 86.38 178 MET A N 1
ATOM 1455 C CA . MET A 1 178 ? 4.574 10.240 3.936 1.00 86.38 178 MET A CA 1
ATOM 1456 C C . MET A 1 178 ? 3.473 9.220 3.612 1.00 86.38 178 MET A C 1
ATOM 1458 O O . MET A 1 178 ? 3.576 8.504 2.613 1.00 86.38 178 MET A O 1
ATOM 1462 N N . LEU A 1 179 ? 2.422 9.140 4.435 1.00 87.00 179 LEU A N 1
ATOM 1463 C CA . LEU A 1 179 ? 1.269 8.275 4.186 1.00 87.00 179 LEU A CA 1
ATOM 1464 C C . LEU A 1 179 ? 0.519 8.734 2.935 1.00 87.00 179 LEU A C 1
ATOM 1466 O O . LEU A 1 179 ? 0.290 7.915 2.047 1.00 87.00 179 LEU A O 1
ATOM 1470 N N . PHE A 1 180 ? 0.206 10.029 2.838 1.00 87.75 180 PHE A N 1
ATOM 1471 C CA . PHE A 1 180 ? -0.470 10.673 1.707 1.00 87.75 180 PHE A CA 1
ATOM 1472 C C . PHE A 1 180 ? 0.235 10.437 0.369 1.00 87.75 180 PHE A C 1
ATOM 1474 O O . PHE A 1 180 ? -0.406 10.080 -0.622 1.00 87.75 180 PHE A O 1
ATOM 1481 N N . GLU A 1 181 ? 1.558 10.561 0.329 1.00 86.44 181 GLU A N 1
ATOM 1482 C CA . GLU A 1 181 ? 2.345 10.340 -0.889 1.00 86.44 181 GLU A CA 1
ATOM 1483 C C . GLU A 1 181 ? 2.418 8.867 -1.306 1.00 86.44 181 GLU A C 1
ATOM 1485 O O . GLU A 1 181 ? 2.572 8.568 -2.492 1.00 86.44 181 GLU A O 1
ATOM 1490 N N . LYS A 1 182 ? 2.254 7.938 -0.358 1.00 86.31 182 LYS A N 1
ATOM 1491 C CA . LYS A 1 182 ? 2.296 6.490 -0.608 1.00 86.31 182 LYS A CA 1
ATOM 1492 C C . LYS A 1 182 ? 0.921 5.839 -0.752 1.00 86.31 182 LYS A C 1
ATOM 1494 O O . LYS A 1 182 ? 0.854 4.627 -0.975 1.00 86.31 182 LYS A O 1
ATOM 1499 N N . MET A 1 183 ? -0.168 6.603 -0.648 1.00 89.31 183 MET A N 1
ATOM 1500 C CA . MET A 1 183 ? -1.523 6.069 -0.797 1.00 89.31 183 MET A CA 1
ATOM 1501 C C . MET A 1 183 ? -1.705 5.400 -2.148 1.00 89.31 183 MET A C 1
ATOM 1503 O O . MET A 1 183 ? -1.218 5.894 -3.159 1.00 89.31 183 MET A O 1
ATOM 1507 N N . VAL A 1 184 ? -2.452 4.301 -2.160 1.00 91.88 184 VAL A N 1
ATOM 1508 C CA . VAL A 1 184 ? -2.881 3.616 -3.378 1.00 91.88 184 VAL A CA 1
ATOM 1509 C C . VAL A 1 184 ? -4.392 3.776 -3.484 1.00 91.88 184 VAL A C 1
ATOM 1511 O O . VAL A 1 184 ? -5.110 3.493 -2.524 1.00 91.88 184 VAL A O 1
ATOM 1514 N N . LEU A 1 185 ? -4.879 4.218 -4.642 1.00 93.25 185 LEU A N 1
ATOM 1515 C CA . LEU A 1 185 ? -6.309 4.375 -4.900 1.00 93.25 185 LEU A CA 1
ATOM 1516 C C . LEU A 1 185 ? -7.013 3.026 -4.733 1.00 93.25 185 LEU A C 1
ATOM 1518 O O . LEU A 1 185 ? -6.588 2.059 -5.354 1.00 93.25 185 LEU A O 1
ATOM 1522 N N . LEU A 1 186 ? -8.092 2.946 -3.946 1.00 92.75 186 LEU A N 1
ATOM 1523 C CA . LEU A 1 186 ? -8.937 1.748 -3.857 1.00 92.75 186 LEU A CA 1
ATOM 1524 C C . LEU A 1 186 ? -9.999 1.753 -4.968 1.00 92.75 186 LEU A C 1
ATOM 1526 O O . LEU A 1 186 ? -11.018 2.443 -4.883 1.00 92.75 186 LEU A O 1
ATOM 1530 N N . CYS A 1 187 ? -9.777 0.947 -6.001 1.00 91.31 187 CYS A N 1
ATOM 1531 C CA . CYS A 1 187 ? -10.617 0.887 -7.195 1.00 91.31 187 CYS A CA 1
ATOM 1532 C C . CYS A 1 187 ? -10.641 -0.533 -7.801 1.00 91.31 187 CYS A C 1
ATOM 1534 O O . CYS A 1 187 ? -10.104 -1.479 -7.215 1.00 91.31 187 CYS A O 1
ATOM 1536 N N . LYS A 1 188 ? -11.327 -0.736 -8.937 1.00 91.38 188 LYS A N 1
ATOM 1537 C CA . LYS A 1 188 ? -11.479 -2.082 -9.538 1.00 91.38 188 LYS A CA 1
ATOM 1538 C C . LYS A 1 188 ? -10.119 -2.682 -9.916 1.00 91.38 188 LYS A C 1
ATOM 1540 O O . LYS A 1 188 ? -9.933 -3.888 -9.808 1.00 91.38 188 LYS A O 1
ATOM 1545 N N . GLU A 1 189 ? -9.174 -1.820 -10.242 1.00 89.81 189 GLU A N 1
ATOM 1546 C CA . GLU A 1 189 ? -7.794 -2.074 -10.636 1.00 89.81 189 GLU A CA 1
ATOM 1547 C C . GLU A 1 189 ? -6.971 -2.657 -9.486 1.00 89.81 189 GLU A C 1
ATOM 1549 O O . GLU A 1 189 ? -6.192 -3.588 -9.667 1.00 89.81 189 GLU A O 1
ATOM 1554 N N . THR A 1 190 ? -7.150 -2.099 -8.289 1.00 92.25 190 THR A N 1
ATOM 1555 C CA . THR A 1 190 ? -6.222 -2.265 -7.164 1.00 92.25 190 THR A CA 1
ATOM 1556 C C . THR A 1 190 ? -6.810 -3.065 -6.011 1.00 92.25 190 THR A C 1
ATOM 1558 O O . THR A 1 190 ? -6.058 -3.534 -5.161 1.00 92.25 190 THR A O 1
ATOM 1561 N N . HIS A 1 191 ? -8.133 -3.259 -5.949 1.00 92.50 191 HIS A N 1
ATOM 1562 C CA . HIS A 1 191 ? -8.771 -3.889 -4.790 1.00 92.50 191 HIS A CA 1
ATOM 1563 C C . HIS A 1 191 ? -8.229 -5.296 -4.500 1.00 92.50 191 HIS A C 1
ATOM 1565 O O . HIS A 1 191 ? -7.942 -5.605 -3.349 1.00 92.50 191 HIS A O 1
ATOM 1571 N N . LYS A 1 192 ? -8.033 -6.152 -5.516 1.00 89.50 192 LYS A N 1
ATOM 1572 C CA . LYS A 1 192 ? -7.500 -7.511 -5.298 1.00 89.50 192 LYS A CA 1
ATOM 1573 C C . LYS A 1 192 ? -6.120 -7.456 -4.658 1.00 89.50 192 LYS A C 1
ATOM 1575 O O . LYS A 1 192 ? -5.878 -8.150 -3.680 1.00 89.50 192 LYS A O 1
ATOM 1580 N N . PHE A 1 193 ? -5.257 -6.593 -5.185 1.00 88.94 193 PHE A N 1
ATOM 1581 C CA . PHE A 1 193 ? -3.928 -6.360 -4.648 1.00 88.94 193 PHE A CA 1
ATOM 1582 C C . PHE A 1 193 ? -3.996 -5.863 -3.201 1.00 88.94 193 PHE A C 1
ATOM 1584 O O . PHE A 1 193 ? -3.442 -6.511 -2.316 1.00 88.94 193 PHE A O 1
ATOM 1591 N N . LEU A 1 194 ? -4.752 -4.793 -2.941 1.00 91.81 194 LEU A N 1
ATOM 1592 C CA . LEU A 1 194 ? -4.882 -4.173 -1.620 1.00 91.81 194 LEU A CA 1
ATOM 1593 C C . LEU A 1 194 ? -5.452 -5.114 -0.549 1.00 91.81 194 LEU A C 1
ATOM 1595 O O . LEU A 1 194 ? -5.120 -4.971 0.623 1.00 91.81 194 LEU A O 1
ATOM 1599 N N . TYR A 1 195 ? -6.301 -6.070 -0.926 1.00 91.19 195 TYR A N 1
ATOM 1600 C CA . TYR A 1 195 ? -6.877 -7.070 -0.017 1.00 91.19 195 TYR A CA 1
ATOM 1601 C C . TYR A 1 195 ? -6.160 -8.435 -0.067 1.00 91.19 195 TYR A C 1
ATOM 1603 O O . TYR A 1 195 ? -6.643 -9.399 0.523 1.00 91.19 195 TYR A O 1
ATOM 1611 N N . SER A 1 196 ? -5.014 -8.524 -0.749 1.00 84.44 196 SER A N 1
ATOM 1612 C CA . SER A 1 196 ? -4.141 -9.707 -0.767 1.00 84.44 196 SER A CA 1
ATOM 1613 C C . SER A 1 196 ? -3.002 -9.579 0.257 1.00 84.44 196 SER A C 1
ATOM 1615 O O . SER A 1 196 ? -3.069 -8.781 1.189 1.00 84.44 196 SER A O 1
ATOM 1617 N N . THR A 1 197 ? -1.904 -10.313 0.055 1.00 70.38 197 THR A N 1
ATOM 1618 C CA . THR A 1 197 ? -0.679 -10.226 0.868 1.00 70.38 197 THR A CA 1
ATOM 1619 C C . THR A 1 197 ? -0.016 -8.844 0.861 1.00 70.38 197 THR A C 1
ATOM 1621 O O . THR A 1 197 ? 0.963 -8.650 1.572 1.00 70.38 197 THR A O 1
ATOM 1624 N N . TYR A 1 198 ? -0.455 -7.915 0.004 1.00 78.81 198 TYR A N 1
ATOM 1625 C CA . TYR A 1 198 ? 0.099 -6.563 -0.053 1.00 78.81 198 TYR A CA 1
ATOM 1626 C C . TYR A 1 198 ? 0.030 -5.843 1.292 1.00 78.81 198 TYR A C 1
ATOM 1628 O O . TYR A 1 198 ? 0.967 -5.153 1.676 1.00 78.81 198 TYR A O 1
ATOM 1636 N N . THR A 1 199 ? -1.096 -5.989 1.990 1.00 80.38 199 THR A N 1
ATOM 1637 C CA . THR A 1 199 ? -1.241 -5.489 3.353 1.00 80.38 199 THR A CA 1
ATOM 1638 C C . THR A 1 199 ? -0.931 -6.651 4.287 1.00 80.38 199 THR A C 1
ATOM 1640 O O . THR A 1 199 ? -1.820 -7.480 4.509 1.00 80.38 199 THR A O 1
ATOM 1643 N N . PRO A 1 200 ? 0.319 -6.776 4.775 1.00 74.25 200 PRO A N 1
ATOM 1644 C CA . PRO A 1 200 ? 0.692 -7.891 5.624 1.00 74.25 200 PRO A CA 1
ATOM 1645 C C . PRO A 1 200 ? -0.194 -7.909 6.866 1.00 74.25 200 PRO A C 1
ATOM 1647 O O . PRO A 1 200 ? -0.533 -6.874 7.436 1.00 74.25 200 PRO A O 1
ATOM 1650 N N . LEU A 1 201 ? -0.552 -9.117 7.288 1.00 88.81 201 LEU A N 1
ATOM 1651 C CA . LEU A 1 201 ? -1.225 -9.337 8.565 1.00 88.81 201 LEU A CA 1
ATOM 1652 C C . LEU A 1 201 ? -0.223 -9.377 9.728 1.00 88.81 201 LEU A C 1
ATOM 1654 O O . LEU A 1 201 ? -0.621 -9.461 10.882 1.00 88.81 201 LEU A O 1
ATOM 1658 N N . LYS A 1 202 ? 1.081 -9.325 9.436 1.00 87.50 202 LYS A N 1
ATOM 1659 C CA . LYS A 1 202 ? 2.131 -9.192 10.442 1.00 87.50 202 LYS A CA 1
ATOM 1660 C C . LYS A 1 202 ? 2.100 -7.773 11.000 1.00 87.50 202 LYS A C 1
ATOM 1662 O O . LYS A 1 202 ? 2.202 -6.801 10.255 1.00 87.50 202 LYS A O 1
ATOM 1667 N N . ILE A 1 203 ? 1.967 -7.673 12.313 1.00 90.38 203 ILE A N 1
ATOM 1668 C CA . ILE A 1 203 ? 2.059 -6.413 13.042 1.00 90.38 203 ILE A CA 1
ATOM 1669 C C . ILE A 1 203 ? 3.540 -6.139 13.291 1.00 90.38 203 ILE A C 1
ATOM 1671 O O . ILE A 1 203 ? 4.242 -6.998 13.816 1.00 90.38 203 ILE A O 1
ATOM 1675 N N . LEU A 1 204 ? 4.014 -4.962 12.880 1.00 86.56 204 LEU A N 1
ATOM 1676 C CA . LEU A 1 204 ? 5.415 -4.550 13.051 1.00 86.56 204 LEU A CA 1
ATOM 1677 C C . LEU A 1 204 ? 5.671 -3.847 14.388 1.00 86.56 204 LEU A C 1
ATOM 1679 O O . LEU A 1 204 ? 6.811 -3.548 14.721 1.00 86.56 204 LEU A O 1
ATOM 1683 N N . TYR A 1 205 ? 4.615 -3.546 15.141 1.00 91.88 205 TYR A N 1
ATOM 1684 C CA . TYR A 1 205 ? 4.745 -2.999 16.480 1.00 91.88 205 TYR A CA 1
ATOM 1685 C C . TYR A 1 205 ? 5.387 -4.029 17.425 1.00 91.88 205 TYR A C 1
ATOM 1687 O O . TYR A 1 205 ? 4.947 -5.175 17.515 1.00 91.88 205 TYR A O 1
ATOM 1695 N N . GLU A 1 206 ? 6.411 -3.591 18.155 1.00 93.12 206 GLU A N 1
ATOM 1696 C CA . GLU A 1 206 ? 7.102 -4.376 19.177 1.00 93.12 206 GLU A CA 1
ATOM 1697 C C . GLU A 1 206 ? 6.631 -3.958 20.578 1.00 93.12 206 GLU A C 1
ATOM 1699 O O . GLU A 1 206 ? 6.606 -2.769 20.917 1.00 93.12 206 GLU A O 1
ATOM 1704 N N . LYS A 1 207 ? 6.298 -4.945 21.417 1.00 94.69 207 LYS A N 1
ATOM 1705 C CA . LYS A 1 207 ? 5.880 -4.723 22.809 1.00 94.69 207 LYS A CA 1
ATOM 1706 C C . LYS A 1 207 ? 6.941 -3.927 23.581 1.00 94.69 207 LYS A C 1
ATOM 1708 O O . LYS A 1 207 ? 8.125 -4.239 23.502 1.00 94.69 207 LYS A O 1
ATOM 1713 N N . GLY A 1 208 ? 6.516 -2.924 24.345 1.00 95.75 208 GLY A N 1
ATOM 1714 C CA . GLY A 1 208 ? 7.387 -2.038 25.118 1.00 95.75 208 GLY A CA 1
ATOM 1715 C C . GLY A 1 208 ? 7.881 -0.805 24.355 1.00 95.75 208 GLY A C 1
ATOM 1716 O O . GLY A 1 208 ? 8.445 0.095 24.973 1.00 95.75 208 GLY A O 1
ATOM 1717 N N . LYS A 1 209 ? 7.669 -0.703 23.032 1.00 96.25 209 LYS A N 1
ATOM 1718 C CA . LYS A 1 209 ? 8.068 0.491 22.258 1.00 96.25 209 LYS A CA 1
ATOM 1719 C C . LYS A 1 209 ? 7.122 1.677 22.435 1.00 96.25 209 LYS A C 1
ATOM 1721 O O . LYS A 1 209 ? 7.492 2.791 22.072 1.00 96.25 209 LYS A O 1
ATOM 1726 N N . ARG A 1 210 ? 5.901 1.457 22.937 1.00 96.62 210 ARG A N 1
ATOM 1727 C CA . ARG A 1 210 ? 4.868 2.497 23.097 1.00 96.62 210 ARG A CA 1
ATOM 1728 C C . ARG A 1 210 ? 4.220 2.391 24.485 1.00 96.62 210 ARG A C 1
ATOM 1730 O O . ARG A 1 210 ? 3.006 2.213 24.569 1.00 96.62 210 ARG A O 1
ATOM 1737 N N . PRO A 1 211 ? 4.993 2.515 25.581 1.00 97.06 211 PRO A N 1
ATOM 1738 C CA . PRO A 1 211 ? 4.523 2.207 26.936 1.00 97.06 211 PRO A CA 1
ATOM 1739 C C . PRO A 1 211 ? 3.277 3.006 27.344 1.00 97.06 211 PRO A C 1
ATOM 1741 O O . PRO A 1 211 ? 2.370 2.467 27.970 1.00 97.06 211 PRO A O 1
ATOM 1744 N N . VAL A 1 212 ? 3.177 4.268 26.917 1.00 96.75 212 VAL A N 1
ATOM 1745 C CA . VAL A 1 212 ? 2.006 5.116 27.187 1.00 96.75 212 VAL A CA 1
ATOM 1746 C C . VAL A 1 212 ? 0.748 4.574 26.498 1.00 96.75 212 VAL A C 1
ATOM 1748 O O . VAL A 1 212 ? -0.300 4.454 27.131 1.00 96.75 212 VAL A O 1
ATOM 1751 N N . LEU A 1 213 ? 0.828 4.212 25.212 1.00 97.44 213 LEU A N 1
ATOM 1752 C CA . LEU A 1 213 ? -0.311 3.634 24.489 1.00 97.44 213 LEU A CA 1
ATOM 1753 C C . LEU A 1 213 ? -0.671 2.232 24.995 1.00 97.44 213 LEU A C 1
ATOM 1755 O O . LEU A 1 213 ? -1.849 1.883 25.050 1.00 97.44 213 LEU A O 1
ATOM 1759 N N . GLU A 1 214 ? 0.329 1.440 25.382 1.00 97.88 214 GLU A N 1
ATOM 1760 C CA . GLU A 1 214 ? 0.138 0.130 26.012 1.00 97.88 214 GLU A CA 1
ATOM 1761 C C . GLU A 1 214 ? -0.662 0.246 27.311 1.00 97.88 214 GLU A C 1
ATOM 1763 O O . GLU A 1 214 ? -1.580 -0.541 27.547 1.00 97.88 214 GLU A O 1
ATOM 1768 N N . GLU A 1 215 ? -0.363 1.254 28.130 1.00 96.75 215 GLU A N 1
ATOM 1769 C CA . GLU A 1 215 ? -1.091 1.524 29.365 1.00 96.75 215 GLU A CA 1
ATOM 1770 C C . GLU A 1 215 ? -2.528 1.995 29.106 1.00 96.75 215 GLU A C 1
ATOM 1772 O O . GLU A 1 215 ? -3.464 1.467 29.719 1.00 96.75 215 GLU A O 1
ATOM 1777 N N . TYR A 1 216 ? -2.733 2.906 28.144 1.00 94.31 216 TYR A N 1
ATOM 1778 C CA . TYR A 1 216 ? -4.080 3.280 27.693 1.00 94.31 216 TYR A CA 1
ATOM 1779 C C . TYR A 1 216 ? -4.890 2.047 27.289 1.00 94.31 216 TYR A C 1
ATOM 1781 O O . TYR A 1 216 ? -6.011 1.855 27.769 1.00 94.31 216 TYR A O 1
ATOM 1789 N N . LEU A 1 217 ? -4.312 1.182 26.450 1.00 96.44 217 LEU A N 1
ATOM 1790 C CA . LEU A 1 217 ? -4.981 -0.026 25.988 1.00 96.44 217 LEU A CA 1
ATOM 1791 C C . LEU A 1 217 ? -5.302 -0.972 27.152 1.00 96.44 217 LEU A C 1
ATOM 1793 O O . LEU A 1 217 ? -6.441 -1.424 27.266 1.00 96.44 217 LEU A O 1
ATOM 1797 N N . LYS A 1 218 ? -4.327 -1.253 28.026 1.00 95.69 218 LYS A N 1
ATOM 1798 C CA . LYS A 1 218 ? -4.483 -2.154 29.180 1.00 95.69 218 LYS A CA 1
ATOM 1799 C C . LYS A 1 218 ? -5.659 -1.738 30.063 1.00 95.69 218 LYS A C 1
ATOM 1801 O O . LYS A 1 218 ? -6.467 -2.584 30.452 1.00 95.69 218 LYS A O 1
ATOM 1806 N N . ASN A 1 219 ? -5.775 -0.444 30.353 1.00 94.25 219 ASN A N 1
ATOM 1807 C CA . ASN A 1 219 ? -6.870 0.097 31.155 1.00 94.25 219 ASN A CA 1
ATOM 1808 C C . ASN A 1 219 ? -8.213 0.008 30.418 1.00 94.25 219 ASN A C 1
ATOM 1810 O O . ASN A 1 219 ? -9.215 -0.407 31.004 1.00 94.25 219 ASN A O 1
ATOM 1814 N N . LEU A 1 220 ? -8.221 0.317 29.120 1.00 93.81 220 LEU A N 1
ATOM 1815 C CA . LEU A 1 220 ? -9.417 0.320 28.283 1.00 93.81 220 LEU A CA 1
ATOM 1816 C C . LEU A 1 220 ? -10.068 -1.065 28.147 1.00 93.81 220 LEU A C 1
ATOM 1818 O O . LEU A 1 220 ? -11.297 -1.187 28.180 1.00 93.81 220 LEU A O 1
ATOM 1822 N N . ILE A 1 221 ? -9.260 -2.118 28.004 1.00 93.44 221 ILE A N 1
ATOM 1823 C CA . ILE A 1 221 ? -9.754 -3.471 27.707 1.00 93.44 221 ILE A CA 1
ATOM 1824 C C . ILE A 1 221 ? -9.817 -4.390 28.930 1.00 93.44 221 ILE A C 1
ATOM 1826 O O . ILE A 1 221 ? -10.196 -5.548 28.786 1.00 93.44 221 ILE A O 1
ATOM 1830 N N . LYS A 1 222 ? -9.534 -3.890 30.143 1.00 89.88 222 LYS A N 1
ATOM 1831 C CA . LYS A 1 222 ? -9.456 -4.680 31.392 1.00 89.88 222 LYS A CA 1
ATOM 1832 C C . LYS A 1 222 ? -10.643 -5.630 31.624 1.00 89.88 222 LYS A C 1
ATOM 1834 O O . LYS A 1 222 ? -10.465 -6.714 32.171 1.00 89.88 222 LYS A O 1
ATOM 1839 N N . LYS A 1 223 ? -11.856 -5.228 31.218 1.00 85.25 223 LYS A N 1
ATOM 1840 C CA . LYS A 1 223 ? -13.101 -6.013 31.359 1.00 85.25 223 LYS A CA 1
ATOM 1841 C C . LYS A 1 223 ? -13.576 -6.690 30.062 1.00 85.25 223 LYS A C 1
ATOM 1843 O O . LYS A 1 223 ? -14.600 -7.363 30.078 1.00 85.25 223 LYS A O 1
ATOM 1848 N N . SER A 1 224 ? -12.874 -6.514 28.944 1.00 86.31 224 SER A N 1
ATOM 1849 C CA . SER A 1 224 ? -13.287 -7.028 27.631 1.00 86.31 224 SER A CA 1
ATOM 1850 C C . SER A 1 224 ? -12.430 -8.221 27.229 1.00 86.31 224 SER A C 1
ATOM 1852 O O . SER A 1 224 ? -11.218 -8.097 27.102 1.00 86.31 224 SER A O 1
ATOM 1854 N N . LYS A 1 225 ? -13.064 -9.376 27.003 1.00 82.31 225 LYS A N 1
ATOM 1855 C CA . LYS A 1 225 ? -12.369 -10.619 26.617 1.00 82.31 225 LYS A CA 1
ATOM 1856 C C . LYS A 1 225 ? -12.591 -11.033 25.160 1.00 82.31 225 LYS A C 1
ATOM 1858 O O . LYS A 1 225 ? -11.896 -11.913 24.667 1.00 82.31 225 LYS A O 1
ATOM 1863 N N . THR A 1 226 ? -13.553 -10.428 24.464 1.00 91.31 226 THR A N 1
ATOM 1864 C CA . THR A 1 226 ? -13.865 -10.766 23.068 1.00 91.31 226 THR A CA 1
ATOM 1865 C C . THR A 1 226 ? -13.152 -9.822 22.105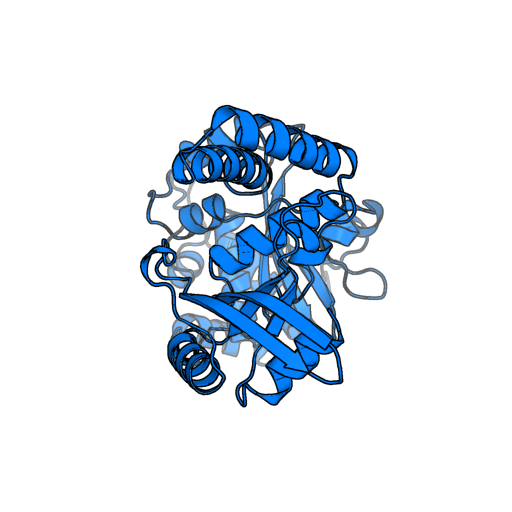 1.00 91.31 226 THR A C 1
ATOM 1867 O O . THR A 1 226 ? -12.972 -8.640 22.404 1.00 91.31 226 THR A O 1
ATOM 1870 N N . GLN A 1 227 ? -12.794 -10.322 20.917 1.00 90.88 227 GLN A N 1
ATOM 1871 C CA . GLN A 1 227 ? -12.190 -9.492 19.869 1.00 90.88 227 GLN A CA 1
ATOM 1872 C C . GLN A 1 227 ? -13.080 -8.291 19.523 1.00 90.88 227 GLN A C 1
ATOM 1874 O O . GLN A 1 227 ? -12.606 -7.163 19.517 1.00 90.88 227 GLN A O 1
ATOM 1879 N N . GLU A 1 228 ? -14.382 -8.500 19.305 1.00 89.75 228 GLU A N 1
ATOM 1880 C CA . GLU A 1 228 ? -15.296 -7.397 18.972 1.00 89.75 228 GLU A CA 1
ATOM 1881 C C . GLU A 1 228 ? -15.511 -6.430 20.148 1.00 89.75 228 GLU A C 1
ATOM 1883 O O . GLU A 1 228 ? -15.653 -5.231 19.923 1.00 89.75 228 GLU A O 1
ATOM 1888 N N . GLY A 1 229 ? -15.472 -6.911 21.396 1.00 91.12 229 GLY A N 1
ATOM 1889 C CA . GLY A 1 229 ? -15.523 -6.050 22.578 1.00 91.12 229 GLY A CA 1
ATOM 1890 C C . GLY A 1 229 ? -14.311 -5.121 22.659 1.00 91.12 229 GLY A C 1
ATOM 1891 O O . GLY A 1 229 ? -14.471 -3.919 22.862 1.00 91.12 229 GLY A O 1
ATOM 1892 N N . ILE A 1 230 ? -13.107 -5.650 22.412 1.00 93.94 230 ILE A N 1
ATOM 1893 C CA . ILE A 1 230 ? -11.881 -4.843 22.322 1.00 93.94 230 ILE A CA 1
ATOM 1894 C C . ILE A 1 230 ? -12.002 -3.807 21.198 1.00 93.94 230 ILE A C 1
ATOM 1896 O O . ILE A 1 230 ? -11.736 -2.628 21.427 1.00 93.94 230 ILE A O 1
ATOM 1900 N N . ILE A 1 231 ? -12.470 -4.224 20.014 1.00 93.25 231 ILE A N 1
ATOM 1901 C CA . ILE A 1 231 ? -12.654 -3.333 18.862 1.00 93.25 231 ILE A CA 1
ATOM 1902 C C . ILE A 1 231 ? -13.561 -2.147 19.208 1.00 93.25 231 ILE A C 1
ATOM 1904 O O . ILE A 1 231 ? -13.205 -0.989 18.997 1.00 93.25 231 ILE A O 1
ATOM 1908 N N . ARG A 1 232 ? -14.725 -2.436 19.793 1.00 92.00 232 ARG A N 1
ATOM 1909 C CA . ARG A 1 232 ? -15.720 -1.428 20.181 1.00 92.00 232 ARG A CA 1
ATOM 1910 C C . ARG A 1 232 ? -15.203 -0.485 21.258 1.00 92.00 232 ARG A C 1
ATOM 1912 O O . ARG A 1 232 ? -15.472 0.711 21.182 1.00 92.00 232 ARG A O 1
ATOM 1919 N N . LYS A 1 233 ? -14.457 -1.001 22.242 1.00 94.38 233 LYS A N 1
ATOM 1920 C CA . LYS A 1 233 ? -13.860 -0.182 23.305 1.00 94.38 233 LYS A CA 1
ATOM 1921 C C . LYS A 1 233 ? -12.809 0.776 22.756 1.00 94.38 233 LYS A C 1
ATOM 1923 O O . LYS A 1 233 ? -12.838 1.941 23.139 1.00 94.38 233 LYS A O 1
ATOM 1928 N N . ILE A 1 234 ? -11.944 0.323 21.843 1.00 96.31 234 ILE A N 1
ATOM 1929 C CA . ILE A 1 234 ? -10.972 1.196 21.163 1.00 96.31 234 ILE A CA 1
ATOM 1930 C C . ILE A 1 234 ? -11.700 2.281 20.372 1.00 96.31 234 ILE A C 1
ATOM 1932 O O . ILE A 1 234 ? -11.415 3.452 20.593 1.00 96.31 234 ILE A O 1
ATOM 1936 N N . ALA A 1 235 ? -12.683 1.923 19.539 1.00 94.94 235 ALA A N 1
ATOM 1937 C CA . ALA A 1 235 ? -13.447 2.900 18.762 1.00 94.94 235 ALA A CA 1
ATOM 1938 C C . ALA A 1 235 ? -14.163 3.949 19.641 1.00 94.94 235 ALA A C 1
ATOM 1940 O O . ALA A 1 235 ? -14.148 5.129 19.308 1.00 94.94 235 ALA A O 1
ATOM 1941 N N . ASN A 1 236 ? -14.744 3.531 20.772 1.00 94.31 236 ASN A N 1
ATOM 1942 C CA . ASN A 1 236 ? -15.390 4.436 21.730 1.00 94.31 236 ASN A CA 1
ATOM 1943 C C . ASN A 1 236 ? -14.384 5.374 22.415 1.00 94.31 236 ASN A C 1
ATOM 1945 O O . ASN A 1 236 ? -14.621 6.568 22.585 1.00 94.31 236 ASN A O 1
ATOM 1949 N N . PHE A 1 237 ? -13.237 4.832 22.834 1.00 95.94 237 PHE A N 1
ATOM 1950 C CA . PHE A 1 237 ? -12.185 5.643 23.435 1.00 95.94 237 PHE A CA 1
ATOM 1951 C C . PHE A 1 237 ? -11.693 6.703 22.453 1.00 95.94 237 PHE A C 1
ATOM 1953 O O . PHE A 1 237 ? -11.604 7.874 22.816 1.00 95.94 237 PHE A O 1
ATOM 1960 N N . THR A 1 238 ? -11.421 6.316 21.207 1.00 96.88 238 THR A N 1
ATOM 1961 C CA . THR A 1 238 ? -10.902 7.244 20.203 1.00 96.88 238 THR A CA 1
ATOM 1962 C C . THR A 1 238 ? -11.902 8.335 19.847 1.00 96.88 238 THR A C 1
ATOM 1964 O O . THR A 1 238 ? -11.487 9.483 19.733 1.00 96.88 238 THR A O 1
ATOM 1967 N N . SER A 1 239 ? -13.205 8.037 19.778 1.00 95.56 239 SER A N 1
ATOM 1968 C CA . SER A 1 239 ? -14.222 9.076 19.561 1.00 95.56 239 SER A CA 1
ATOM 1969 C C . SER A 1 239 ? -14.306 10.053 20.735 1.00 95.56 239 SER A C 1
ATOM 1971 O O . SER A 1 239 ? -14.598 11.225 20.547 1.00 95.56 239 SER A O 1
ATOM 1973 N N . SER A 1 240 ? -14.003 9.602 21.958 1.00 95.62 240 SER A N 1
ATOM 1974 C CA . SER A 1 240 ? -14.019 10.464 23.149 1.00 95.62 240 SER A CA 1
ATOM 1975 C C . SER A 1 240 ? -12.830 11.431 23.251 1.00 95.62 240 SER A C 1
ATOM 1977 O O . SER A 1 240 ? -12.844 12.310 24.110 1.00 95.62 240 SER A O 1
ATOM 1979 N N . ILE A 1 241 ? -11.800 11.290 22.404 1.00 95.81 241 ILE A N 1
ATOM 1980 C CA . ILE A 1 241 ? -10.622 12.176 22.407 1.00 95.81 241 ILE A CA 1
ATOM 1981 C C . ILE A 1 241 ? -11.019 13.617 22.064 1.00 95.81 241 ILE A C 1
ATOM 1983 O O . ILE A 1 241 ? -10.435 14.550 22.616 1.00 95.81 241 ILE A O 1
ATOM 1987 N N . GLU A 1 242 ? -12.031 13.798 21.213 1.00 93.25 242 GLU A N 1
ATOM 1988 C CA . GLU A 1 242 ? -12.587 15.110 20.867 1.00 93.25 242 GLU A CA 1
ATOM 1989 C C . GLU A 1 242 ? -13.048 15.886 22.109 1.00 93.25 242 GLU A C 1
ATOM 1991 O O . GLU A 1 242 ? -12.785 17.079 22.210 1.00 93.25 242 GLU A O 1
ATOM 1996 N N . ASN A 1 243 ? -13.609 15.206 23.117 1.00 92.88 243 ASN A N 1
ATOM 1997 C CA . ASN A 1 243 ? -14.117 15.839 24.342 1.00 92.88 243 ASN A CA 1
ATOM 1998 C C . ASN A 1 243 ? -13.033 16.542 25.177 1.00 92.88 243 ASN A C 1
ATOM 2000 O O . ASN A 1 243 ? -13.355 17.281 26.103 1.00 92.88 243 ASN A O 1
ATOM 2004 N N . LYS A 1 244 ? -11.750 16.269 24.910 1.00 91.00 244 LYS A N 1
ATOM 2005 C CA . LYS A 1 244 ? -10.627 16.934 25.583 1.00 91.00 244 LYS A CA 1
ATOM 2006 C C . LYS A 1 244 ? -10.218 18.242 24.908 1.00 91.00 244 LYS A C 1
ATOM 2008 O O . LYS A 1 244 ? -9.456 18.999 25.501 1.00 91.00 244 LYS A O 1
ATOM 2013 N N . PHE A 1 245 ? -10.665 18.483 23.678 1.00 90.12 245 PHE A N 1
ATOM 2014 C CA . PHE A 1 245 ? -10.334 19.694 22.945 1.00 90.12 245 PHE A CA 1
ATOM 2015 C C . PHE A 1 245 ? -11.207 20.860 23.425 1.00 90.12 245 PHE A C 1
ATOM 2017 O O . PHE A 1 245 ? -12.427 20.741 23.495 1.00 90.12 245 PHE A O 1
ATOM 2024 N N . SER A 1 246 ? -10.577 21.989 23.750 1.00 83.69 246 SER A N 1
ATOM 2025 C CA . SER A 1 246 ? -11.248 23.190 24.270 1.00 83.69 246 SER A CA 1
ATOM 2026 C C . SER A 1 246 ? -10.936 24.473 23.486 1.00 83.69 246 SER A C 1
ATOM 2028 O O . SER A 1 246 ? -11.384 25.546 23.883 1.00 83.69 246 SER A O 1
ATOM 2030 N N . GLY A 1 247 ? -10.161 24.380 22.399 1.00 84.50 247 GLY A N 1
ATOM 2031 C CA . GLY A 1 247 ? -9.777 25.518 21.558 1.00 84.50 247 GLY A CA 1
ATOM 2032 C C . GLY A 1 247 ? -10.777 25.831 20.441 1.00 84.50 247 GLY A C 1
ATOM 2033 O O . GLY A 1 247 ? -11.820 25.192 20.311 1.00 84.50 247 GLY A O 1
ATOM 2034 N N . ASP A 1 248 ? -10.436 26.805 19.600 1.00 86.56 248 ASP A N 1
ATOM 2035 C CA . ASP A 1 248 ? -11.137 27.067 18.339 1.00 86.56 248 ASP A CA 1
ATOM 2036 C C . ASP A 1 248 ? -10.430 26.393 17.147 1.00 86.56 248 ASP A C 1
ATOM 2038 O O . ASP A 1 248 ? -9.324 25.857 17.270 1.00 86.56 248 ASP A O 1
ATOM 2042 N N . ILE A 1 249 ? -11.050 26.460 15.967 1.00 81.44 249 ILE A N 1
ATOM 2043 C CA . ILE A 1 249 ? -10.506 25.903 14.718 1.00 81.44 249 ILE A CA 1
ATOM 2044 C C . ILE A 1 249 ? -9.118 26.454 14.342 1.00 81.44 249 ILE A C 1
ATOM 2046 O O . ILE A 1 249 ? -8.320 25.724 13.759 1.00 81.44 249 ILE A O 1
ATOM 2050 N N . ASN A 1 250 ? -8.803 27.705 14.686 1.00 85.62 250 ASN A N 1
ATOM 2051 C CA . ASN A 1 250 ? -7.528 28.345 14.352 1.00 85.62 250 ASN A CA 1
ATOM 2052 C C . ASN A 1 250 ? -6.393 27.883 15.273 1.00 85.62 250 ASN A C 1
ATOM 2054 O O . ASN A 1 250 ? -5.223 28.015 14.923 1.00 85.62 250 ASN A O 1
ATOM 2058 N N . SER A 1 251 ? -6.732 27.329 16.437 1.00 86.00 251 SER A N 1
ATOM 2059 C CA . SER A 1 251 ? -5.774 26.787 17.404 1.00 86.00 251 SER A CA 1
ATOM 2060 C C . SER A 1 251 ? -5.486 25.288 17.235 1.00 86.00 251 SER A C 1
ATOM 2062 O O . SER A 1 251 ? -4.699 24.718 17.994 1.00 86.00 251 SER A O 1
ATOM 2064 N N . VAL A 1 252 ? -6.123 24.625 16.262 1.00 85.88 252 VAL A N 1
ATOM 2065 C CA . VAL A 1 252 ? -5.980 23.179 16.053 1.00 85.88 252 VAL A CA 1
ATOM 2066 C C . VAL A 1 252 ? -4.567 22.829 15.595 1.00 85.88 252 VAL A C 1
ATOM 2068 O O . VAL A 1 252 ? -4.091 23.274 14.554 1.00 85.88 252 VAL A O 1
ATOM 2071 N N . ILE A 1 253 ? -3.926 21.941 16.354 1.00 86.44 253 ILE A N 1
ATOM 2072 C CA . ILE A 1 253 ? -2.659 21.307 15.986 1.00 86.44 253 ILE A CA 1
ATOM 2073 C C . ILE A 1 253 ? -2.959 19.909 15.443 1.00 86.44 253 ILE A C 1
ATOM 2075 O O . ILE A 1 253 ? -3.559 19.085 16.143 1.00 86.44 253 ILE A O 1
ATOM 2079 N N . VAL A 1 254 ? -2.497 19.632 14.223 1.00 87.38 254 VAL A N 1
ATOM 2080 C CA . VAL A 1 254 ? -2.662 18.341 13.540 1.00 87.38 254 VAL A CA 1
ATOM 2081 C C . VAL A 1 254 ? -1.325 17.597 13.473 1.00 87.38 254 VAL A C 1
ATOM 2083 O O . VAL A 1 254 ? -0.266 18.211 13.329 1.00 87.38 254 VAL A O 1
ATOM 2086 N N . GLY A 1 255 ? -1.358 16.270 13.613 1.00 87.12 255 GLY A N 1
ATOM 2087 C CA . GLY A 1 255 ? -0.181 15.411 13.516 1.00 87.12 255 GLY A CA 1
ATOM 2088 C C . GLY A 1 255 ? 0.560 15.207 14.846 1.00 87.12 255 GLY A C 1
ATOM 2089 O O . GLY A 1 255 ? -0.032 15.183 15.929 1.00 87.12 255 GLY A O 1
ATOM 2090 N N . GLY A 1 256 ? 1.878 14.998 14.778 1.00 88.44 256 GLY A N 1
ATOM 2091 C CA . GLY A 1 256 ? 2.709 14.637 15.940 1.00 88.44 256 GLY A CA 1
ATOM 2092 C C . GLY A 1 256 ? 2.651 13.143 16.286 1.00 88.44 256 GLY A C 1
ATOM 2093 O O . GLY A 1 256 ? 2.356 12.327 15.413 1.00 88.44 256 GLY A O 1
ATOM 2094 N N . LYS A 1 257 ? 2.973 12.757 17.529 1.00 92.56 257 LYS A N 1
ATOM 2095 C CA . LYS A 1 257 ? 2.849 11.360 17.992 1.00 92.56 257 LYS A CA 1
ATOM 2096 C C . LYS A 1 257 ? 1.429 11.070 18.482 1.00 92.56 257 LYS A C 1
ATOM 2098 O O . LYS A 1 257 ? 0.730 11.963 18.955 1.00 92.56 257 LYS A O 1
ATOM 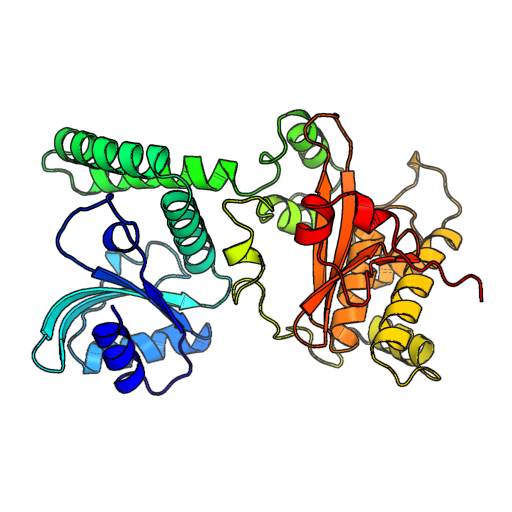2103 N N . GLU A 1 258 ? 1.008 9.808 18.423 1.00 95.94 258 GLU A N 1
ATOM 2104 C CA . GLU A 1 258 ? -0.325 9.394 18.889 1.00 95.94 258 GLU A CA 1
ATOM 2105 C C . GLU A 1 258 ? -0.559 9.665 20.390 1.00 95.94 258 GLU A C 1
ATOM 2107 O O . GLU A 1 258 ? -1.677 9.982 20.785 1.00 95.94 258 GLU A O 1
ATOM 2112 N N . GLU A 1 259 ? 0.473 9.612 21.235 1.00 95.94 259 GLU A N 1
ATOM 2113 C CA . GLU A 1 259 ? 0.379 9.998 22.650 1.00 95.94 259 GLU A CA 1
ATOM 2114 C C . GLU A 1 259 ? 0.041 11.485 22.814 1.00 95.94 259 GLU A C 1
ATOM 2116 O O . GLU A 1 259 ? -0.818 11.844 23.624 1.00 95.94 259 GLU A O 1
ATOM 2121 N N . ASP A 1 260 ? 0.691 12.340 22.019 1.00 94.12 260 ASP A N 1
ATOM 2122 C CA . ASP A 1 260 ? 0.466 13.784 22.037 1.00 94.12 260 ASP A CA 1
ATOM 2123 C C . ASP A 1 260 ? -0.947 14.107 21.547 1.00 94.12 260 ASP A C 1
ATOM 2125 O O . ASP A 1 260 ? -1.600 14.979 22.118 1.00 94.12 260 ASP A O 1
ATOM 2129 N N . ILE A 1 261 ? -1.442 13.365 20.546 1.00 95.00 261 ILE A N 1
ATOM 2130 C CA . ILE A 1 261 ? -2.830 13.437 20.061 1.00 95.00 261 ILE A CA 1
ATOM 2131 C C . ILE A 1 261 ? -3.815 13.161 21.205 1.00 95.00 261 ILE A C 1
ATOM 2133 O O . ILE A 1 261 ? -4.714 13.963 21.458 1.00 95.00 261 ILE A O 1
ATOM 2137 N N . ILE A 1 262 ? -3.635 12.054 21.935 1.00 95.81 262 ILE A N 1
ATOM 2138 C CA . ILE A 1 262 ? -4.524 11.679 23.048 1.00 95.81 262 ILE A CA 1
ATOM 2139 C C . ILE A 1 262 ? -4.496 12.723 24.172 1.00 95.81 262 ILE A C 1
ATOM 2141 O O . ILE A 1 262 ? -5.521 12.946 24.831 1.00 95.81 262 ILE A O 1
ATOM 2145 N N . LYS A 1 263 ? -3.323 13.310 24.443 1.00 94.62 263 LYS A N 1
ATOM 2146 C CA . LYS A 1 263 ? -3.143 14.307 25.502 1.00 94.62 263 LYS A CA 1
ATOM 2147 C C . LYS A 1 263 ? -3.830 15.625 25.155 1.00 94.62 263 LYS A C 1
ATOM 2149 O O . LYS A 1 263 ? -4.525 16.158 26.015 1.00 94.62 263 LYS A O 1
ATOM 2154 N N . ARG A 1 264 ? -3.640 16.134 23.932 1.00 93.88 264 ARG A N 1
ATOM 2155 C CA . ARG A 1 264 ? -4.176 17.443 23.520 1.00 93.88 264 ARG A CA 1
ATOM 2156 C C . ARG A 1 264 ? -5.672 17.428 23.202 1.00 93.88 264 ARG A C 1
ATOM 2158 O O . ARG A 1 264 ? -6.316 18.459 23.333 1.00 93.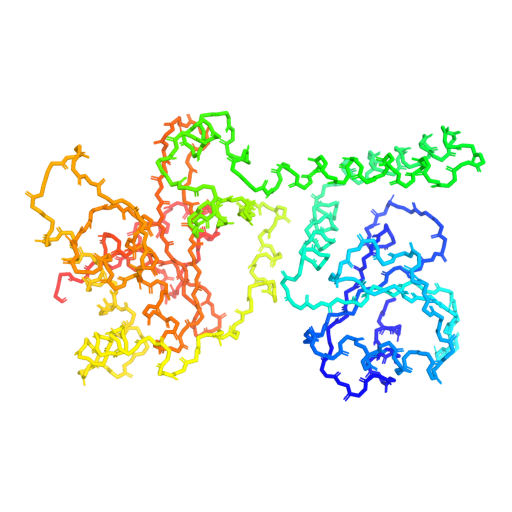88 264 ARG A O 1
ATOM 2165 N N . GLY A 1 265 ? -6.215 16.277 22.803 1.00 94.75 265 GLY A N 1
ATOM 2166 C CA . GLY A 1 265 ? -7.566 16.217 22.251 1.00 94.75 265 GLY A CA 1
ATOM 2167 C C . GLY A 1 265 ? -7.630 16.806 20.841 1.00 94.75 265 GLY A C 1
ATOM 2168 O O . GLY A 1 265 ? -6.904 17.730 20.489 1.00 94.75 265 GLY A O 1
ATOM 2169 N N . THR A 1 266 ? -8.478 16.248 19.992 1.00 93.38 266 THR A N 1
ATOM 2170 C CA . THR A 1 266 ? -8.641 16.721 18.613 1.00 93.38 266 THR A CA 1
ATOM 2171 C C . THR A 1 266 ? -9.939 16.174 18.046 1.00 93.38 266 THR A C 1
ATOM 2173 O O . THR A 1 266 ? -10.353 15.073 18.405 1.00 93.38 266 THR A O 1
ATOM 2176 N N . PHE A 1 267 ? -10.562 16.926 17.147 1.00 91.75 267 PHE A N 1
ATOM 2177 C CA . PHE A 1 267 ? -11.672 16.459 16.312 1.00 91.75 267 PHE A CA 1
ATOM 2178 C C . PHE A 1 267 ? -11.203 16.092 14.894 1.00 91.75 267 PHE A C 1
ATOM 2180 O O . PHE A 1 267 ? -12.002 15.746 14.023 1.00 91.75 267 PHE A O 1
ATOM 2187 N N . TRP A 1 268 ? -9.894 16.172 14.627 1.00 92.50 268 TRP A N 1
ATOM 2188 C CA . TRP A 1 268 ? -9.352 15.944 13.298 1.00 92.50 268 TRP A CA 1
ATOM 2189 C C . TRP A 1 268 ? -9.296 14.449 12.965 1.00 92.50 268 TRP A C 1
ATOM 2191 O O . TRP A 1 268 ? -8.623 13.661 13.632 1.00 92.50 268 TRP A O 1
ATOM 2201 N N . CYS A 1 269 ? -9.994 14.040 11.903 1.00 93.69 269 CYS A N 1
ATOM 2202 C CA . CYS A 1 269 ? -10.194 12.623 11.590 1.00 93.69 269 CYS A CA 1
ATOM 2203 C C . CYS A 1 269 ? -8.891 11.825 11.393 1.00 93.69 269 CYS A C 1
ATOM 2205 O O . CYS A 1 269 ? -8.837 10.658 11.779 1.00 93.69 269 CYS A O 1
ATOM 2207 N N . THR A 1 270 ? -7.833 12.421 10.825 1.00 92.69 270 THR A N 1
ATOM 2208 C CA . THR A 1 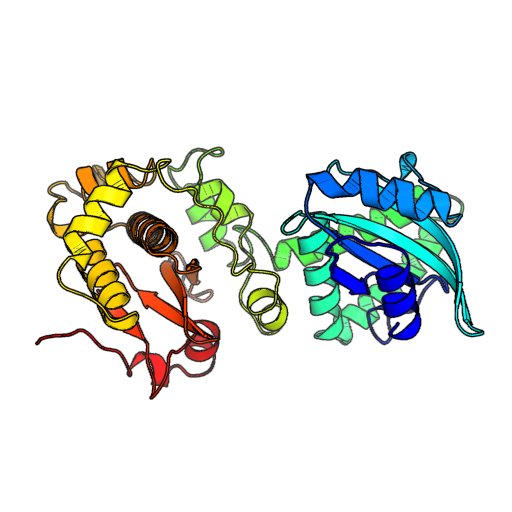270 ? -6.567 11.703 10.580 1.00 92.69 270 THR A CA 1
ATOM 2209 C C . THR A 1 270 ? -5.832 11.393 11.875 1.00 92.69 270 THR A C 1
ATOM 2211 O O . THR A 1 270 ? -5.348 10.274 12.035 1.00 92.69 270 THR A O 1
ATOM 2214 N N . ASP A 1 271 ? -5.821 12.325 12.827 1.00 94.25 271 ASP A N 1
ATOM 2215 C CA . ASP A 1 271 ? -5.243 12.117 14.154 1.00 94.25 271 ASP A CA 1
ATOM 2216 C C . ASP A 1 271 ? -5.967 10.975 14.884 1.00 94.25 271 ASP A C 1
ATOM 2218 O O . ASP A 1 271 ? -5.337 10.040 15.386 1.00 94.25 271 ASP A O 1
ATOM 2222 N N . ILE A 1 272 ? -7.304 11.003 14.878 1.00 97.00 272 ILE A N 1
ATOM 2223 C CA . ILE A 1 272 ? -8.130 9.973 15.517 1.00 97.00 272 ILE A CA 1
ATOM 2224 C C . ILE A 1 272 ? -7.930 8.603 14.853 1.00 97.00 272 ILE A C 1
ATOM 2226 O O . ILE A 1 272 ? -7.753 7.595 15.545 1.00 97.00 272 ILE A O 1
ATOM 2230 N N . ALA A 1 273 ? -7.885 8.546 13.519 1.00 97.12 273 ALA A N 1
ATOM 2231 C CA . ALA A 1 273 ? -7.617 7.312 12.783 1.00 97.12 273 ALA A CA 1
ATOM 2232 C C . ALA A 1 273 ? -6.219 6.744 13.073 1.00 97.12 273 ALA A C 1
ATOM 2234 O O . ALA A 1 273 ? -6.066 5.525 13.186 1.00 97.12 273 ALA A O 1
ATOM 2235 N N . ARG A 1 274 ? -5.207 7.602 13.247 1.00 96.12 274 ARG A N 1
ATOM 2236 C CA . ARG A 1 274 ? -3.847 7.190 13.619 1.00 96.12 274 ARG A CA 1
ATOM 2237 C C . ARG A 1 274 ? -3.785 6.588 15.015 1.00 96.12 274 ARG A C 1
ATOM 2239 O O . ARG A 1 274 ? -3.242 5.493 15.165 1.00 96.12 274 ARG A O 1
ATOM 2246 N N . VAL A 1 275 ? -4.397 7.239 16.006 1.00 97.44 275 VAL A N 1
ATOM 2247 C CA . VAL A 1 275 ? -4.487 6.697 17.372 1.00 97.44 275 VAL A CA 1
ATOM 2248 C C . VAL A 1 275 ? -5.202 5.348 17.369 1.00 97.44 275 VAL A C 1
ATOM 2250 O O . VAL A 1 275 ? -4.703 4.386 17.953 1.00 97.44 275 VAL A O 1
ATOM 2253 N N . ALA A 1 276 ? -6.335 5.244 16.667 1.00 98.00 276 ALA A N 1
ATOM 2254 C CA . ALA A 1 276 ? -7.076 3.993 16.550 1.00 98.00 276 ALA A CA 1
ATOM 2255 C C . ALA A 1 276 ? -6.219 2.880 15.932 1.00 98.00 276 ALA A C 1
ATOM 2257 O O . ALA A 1 276 ? -6.120 1.794 16.498 1.00 98.00 276 ALA A O 1
ATOM 2258 N N . CYS A 1 277 ? -5.564 3.158 14.801 1.00 96.75 277 CYS A N 1
ATOM 2259 C CA . CYS A 1 277 ? -4.677 2.218 14.116 1.00 96.75 277 CYS A CA 1
ATOM 2260 C C . CYS A 1 277 ? -3.553 1.725 15.046 1.00 96.75 277 CYS A C 1
ATOM 2262 O O . CYS A 1 277 ? -3.350 0.519 15.187 1.00 96.75 277 CYS A O 1
ATOM 2264 N N . ALA A 1 278 ? -2.882 2.638 15.757 1.00 96.94 278 ALA A N 1
ATOM 2265 C CA . ALA A 1 278 ? -1.835 2.283 16.711 1.00 96.94 278 ALA A CA 1
ATOM 2266 C C . ALA A 1 278 ? -2.366 1.384 17.841 1.00 96.94 278 ALA A C 1
ATOM 2268 O O . ALA A 1 278 ? -1.797 0.324 18.096 1.00 96.94 278 ALA A O 1
ATOM 2269 N N . LEU A 1 279 ? -3.489 1.743 18.472 1.00 98.00 279 LEU A N 1
ATOM 2270 C CA . LEU A 1 279 ? -4.093 0.938 19.540 1.00 98.00 279 LEU A CA 1
ATOM 2271 C C . LEU A 1 279 ? -4.537 -0.448 19.054 1.00 98.00 279 LEU A C 1
ATOM 2273 O O . LEU A 1 279 ? -4.353 -1.427 19.775 1.00 98.00 279 LEU A O 1
ATOM 2277 N N . TYR A 1 280 ? -5.073 -0.561 17.835 1.00 97.62 280 TYR A N 1
ATOM 2278 C CA . TYR A 1 280 ? -5.417 -1.858 17.249 1.00 97.62 280 TYR A CA 1
ATOM 2279 C C . TYR A 1 280 ? -4.189 -2.739 17.032 1.00 97.62 280 TYR A C 1
ATOM 2281 O O . TYR A 1 280 ? -4.241 -3.922 17.365 1.00 97.62 280 TYR A O 1
ATOM 2289 N N . GLN A 1 281 ? -3.085 -2.175 16.533 1.00 96.50 281 GLN A N 1
ATOM 2290 C CA . GLN A 1 281 ? -1.836 -2.924 16.375 1.00 96.50 281 GLN A CA 1
ATOM 2291 C C . GLN A 1 281 ? -1.270 -3.375 17.726 1.00 96.50 281 GLN A C 1
ATOM 2293 O O . GLN A 1 281 ? -0.891 -4.536 17.862 1.00 96.50 281 GLN A O 1
ATOM 2298 N N . ILE A 1 282 ? -1.297 -2.514 18.749 1.00 97.44 282 ILE A N 1
ATOM 2299 C CA . ILE A 1 282 ? -0.884 -2.878 20.117 1.00 97.44 282 ILE A CA 1
ATOM 2300 C C . ILE A 1 282 ? -1.786 -3.985 20.687 1.00 97.44 282 ILE A C 1
ATOM 2302 O O . ILE A 1 282 ? -1.308 -4.894 21.363 1.00 97.44 282 ILE A O 1
ATOM 2306 N N . ALA A 1 283 ? -3.081 -3.964 20.364 1.00 95.94 283 ALA A N 1
ATOM 2307 C CA . ALA A 1 283 ? -4.046 -4.992 20.750 1.00 95.94 283 ALA A CA 1
ATOM 2308 C C . ALA A 1 283 ? -3.928 -6.307 19.956 1.00 95.94 283 ALA A C 1
ATOM 2310 O O . ALA A 1 283 ? -4.725 -7.220 20.173 1.00 95.94 283 ALA A O 1
ATOM 2311 N N . GLY A 1 284 ? -2.956 -6.422 19.046 1.00 95.25 284 GLY A N 1
ATOM 2312 C CA . GLY A 1 284 ? -2.727 -7.634 18.263 1.00 95.25 284 GLY A CA 1
ATOM 2313 C C . GLY A 1 284 ? -3.611 -7.757 17.021 1.00 95.25 284 GLY A C 1
ATOM 2314 O O . GLY A 1 284 ? -3.718 -8.847 16.460 1.00 95.25 284 GLY A O 1
ATOM 2315 N N . PHE A 1 285 ? -4.227 -6.665 16.558 1.00 95.75 285 PHE A N 1
ATOM 2316 C CA . PHE A 1 285 ? -4.996 -6.649 15.315 1.00 95.75 285 PHE A CA 1
ATOM 2317 C C . PHE A 1 285 ? -4.249 -5.934 14.183 1.00 95.75 285 PHE A C 1
ATOM 2319 O O . PHE A 1 285 ? -3.909 -4.752 14.316 1.00 95.75 285 PHE A O 1
ATOM 2326 N N . PRO A 1 286 ? -4.064 -6.584 13.020 1.00 95.62 286 PRO A N 1
ATOM 2327 C CA . PRO A 1 286 ? -3.576 -5.897 11.834 1.00 95.62 286 PRO A CA 1
ATOM 2328 C C . PRO A 1 286 ? -4.580 -4.816 11.450 1.00 95.62 286 PRO A C 1
ATOM 2330 O O . PRO A 1 286 ? -5.777 -5.083 11.317 1.00 95.62 286 PRO A O 1
ATOM 2333 N N . SER A 1 287 ? -4.111 -3.586 11.298 1.00 95.38 287 SER A N 1
ATOM 2334 C CA . SER A 1 287 ? -4.972 -2.447 11.004 1.00 95.38 287 SER A CA 1
ATOM 2335 C C . SER A 1 287 ? -4.299 -1.474 10.048 1.00 95.38 287 SER A C 1
ATOM 2337 O O . SER A 1 287 ? -3.072 -1.428 9.941 1.00 95.38 287 SER A O 1
ATOM 2339 N N . ARG A 1 288 ? -5.119 -0.729 9.307 1.00 93.94 288 ARG A N 1
ATOM 2340 C CA . ARG A 1 288 ? -4.671 0.275 8.340 1.00 93.94 288 ARG A CA 1
ATOM 2341 C C . ARG A 1 288 ? -5.610 1.467 8.319 1.00 93.94 288 ARG A C 1
ATOM 2343 O O . ARG A 1 288 ? -6.803 1.319 8.577 1.00 93.94 288 ARG A O 1
ATOM 2350 N N . ILE A 1 289 ? -5.074 2.619 7.941 1.00 94.81 289 ILE A N 1
ATOM 2351 C CA . ILE A 1 289 ? -5.854 3.837 7.719 1.00 94.81 289 ILE A CA 1
ATOM 2352 C C . ILE A 1 289 ? -6.398 3.816 6.289 1.00 94.81 289 ILE A C 1
ATOM 2354 O O . ILE A 1 289 ? -5.695 3.430 5.353 1.00 94.81 289 ILE A O 1
ATOM 2358 N N . VAL A 1 290 ? -7.650 4.231 6.124 1.00 94.81 290 VAL A N 1
ATOM 2359 C CA . VAL A 1 290 ? -8.304 4.382 4.825 1.00 94.81 290 VAL A CA 1
ATOM 2360 C C . VAL A 1 290 ? -8.875 5.787 4.713 1.00 94.81 290 VAL A C 1
ATOM 2362 O O . VAL A 1 290 ? -9.626 6.232 5.577 1.00 94.81 290 VAL A O 1
ATOM 2365 N N . TYR A 1 291 ? -8.533 6.467 3.622 1.00 92.50 291 TYR A N 1
ATOM 2366 C CA . TYR A 1 291 ? -9.014 7.811 3.328 1.00 92.50 291 TYR A CA 1
ATOM 2367 C C . TYR A 1 291 ? -10.206 7.728 2.383 1.00 92.50 291 TYR A C 1
ATOM 2369 O O . TYR A 1 291 ? -10.116 7.208 1.269 1.00 92.50 291 TYR A O 1
ATOM 2377 N N . LEU A 1 292 ? -11.340 8.218 2.865 1.00 91.69 292 LEU A N 1
ATOM 2378 C CA . LEU A 1 292 ? -12.582 8.331 2.127 1.00 91.69 292 LEU A CA 1
ATOM 2379 C C . LEU A 1 292 ? -12.621 9.698 1.462 1.00 91.69 292 LEU A C 1
ATOM 2381 O O . LEU A 1 292 ? -12.436 10.729 2.104 1.00 91.69 292 LEU A O 1
ATOM 2385 N N . VAL A 1 293 ? -12.850 9.687 0.157 1.00 88.56 293 VAL A N 1
ATOM 2386 C CA . VAL A 1 293 ? -12.786 10.874 -0.686 1.00 88.56 293 VAL A CA 1
ATOM 2387 C C . VAL A 1 293 ? -13.935 10.827 -1.677 1.00 88.56 293 VAL A C 1
ATOM 2389 O O . VAL A 1 293 ? -14.154 9.802 -2.330 1.00 88.56 293 VAL A O 1
ATOM 2392 N N . ASN A 1 294 ? -14.653 11.942 -1.801 1.00 85.69 294 ASN A N 1
ATOM 2393 C CA . ASN A 1 294 ? -15.570 12.149 -2.911 1.00 85.69 294 ASN A CA 1
ATOM 2394 C C . ASN A 1 294 ? -14.837 12.892 -4.042 1.00 85.69 294 ASN A C 1
ATOM 2396 O O . ASN A 1 294 ? -14.553 14.076 -3.881 1.00 85.69 294 ASN A O 1
ATOM 2400 N N . PRO A 1 295 ? -14.534 12.242 -5.179 1.00 81.38 295 PRO A N 1
ATOM 2401 C CA . PRO A 1 295 ? -13.845 12.906 -6.285 1.00 81.38 295 PRO A CA 1
ATOM 2402 C C . PRO A 1 295 ? -14.703 13.988 -6.961 1.00 81.38 295 PRO A C 1
ATOM 2404 O O . PRO A 1 295 ? -14.150 14.879 -7.599 1.00 81.38 295 PRO A O 1
ATOM 2407 N N . ASP A 1 296 ? -16.027 13.949 -6.783 1.00 83.94 296 ASP A N 1
ATOM 2408 C CA . ASP A 1 296 ? -16.970 14.902 -7.378 1.00 83.94 296 ASP A CA 1
ATOM 2409 C C . ASP A 1 296 ? -17.170 16.153 -6.502 1.00 83.94 296 ASP A C 1
ATOM 2411 O O . ASP A 1 296 ? -17.879 17.082 -6.887 1.00 83.94 296 ASP A O 1
ATOM 2415 N N . ARG A 1 297 ? -16.578 16.189 -5.299 1.00 84.12 297 ARG A N 1
ATOM 2416 C CA . ARG A 1 297 ? -16.652 17.330 -4.377 1.00 84.12 297 ARG A CA 1
ATOM 2417 C C . ARG A 1 297 ? -15.261 17.724 -3.907 1.00 84.12 297 ARG A C 1
ATOM 2419 O O . ARG A 1 297 ? -14.561 16.945 -3.263 1.00 84.12 297 ARG A O 1
ATOM 2426 N N . ALA A 1 298 ? -14.876 18.964 -4.191 1.00 84.19 298 ALA A N 1
ATOM 2427 C CA . ALA A 1 298 ? -13.647 19.529 -3.653 1.00 84.19 298 ALA A CA 1
ATOM 2428 C C . ALA A 1 298 ? -13.652 19.473 -2.115 1.00 84.19 298 ALA A C 1
ATOM 2430 O O . ALA A 1 298 ? -14.689 19.687 -1.491 1.00 84.19 298 ALA A O 1
ATOM 2431 N N . TYR A 1 299 ? -12.487 19.186 -1.525 1.00 81.38 299 TYR A N 1
ATOM 2432 C CA . TYR A 1 299 ? -12.263 19.231 -0.073 1.00 81.38 299 TYR A CA 1
ATOM 2433 C C . TYR A 1 299 ? -13.188 18.312 0.757 1.00 81.38 299 TYR A C 1
ATOM 2435 O O . TYR A 1 299 ? -13.576 18.645 1.869 1.00 81.38 299 TYR A O 1
ATOM 2443 N N . SER A 1 300 ? -13.541 17.133 0.230 1.00 85.12 300 SER A N 1
ATOM 2444 C CA . SER A 1 300 ? -14.514 16.204 0.836 1.00 85.12 300 SER A CA 1
ATOM 2445 C C . SER A 1 300 ? -13.870 14.949 1.456 1.00 85.12 300 SER A C 1
ATOM 2447 O O . SER A 1 300 ? -14.142 13.825 1.020 1.00 85.12 300 SER A O 1
ATOM 2449 N N . GLY A 1 301 ? -12.940 15.106 2.399 1.00 87.81 301 GLY A N 1
ATOM 2450 C CA . GLY A 1 301 ? -12.163 13.998 2.976 1.00 87.81 301 GLY A CA 1
ATOM 2451 C C . GLY A 1 301 ? -12.679 13.492 4.327 1.00 87.81 301 GLY A C 1
ATOM 2452 O O . GLY A 1 301 ? -13.192 14.269 5.120 1.00 87.81 301 GLY A O 1
ATOM 2453 N N . HIS A 1 302 ? -12.485 12.202 4.609 1.00 93.25 302 HIS A N 1
ATOM 2454 C CA . HIS A 1 302 ? -12.574 11.627 5.959 1.00 93.25 302 HIS A CA 1
ATOM 2455 C C . HIS A 1 302 ? -11.564 10.489 6.114 1.00 93.25 302 HIS A C 1
ATOM 2457 O O . HIS A 1 302 ? -11.304 9.767 5.152 1.00 93.25 302 HIS A O 1
ATOM 2463 N N . ALA A 1 303 ? -11.004 10.299 7.304 1.00 94.31 303 ALA A N 1
ATOM 2464 C CA . ALA A 1 303 ? -10.101 9.190 7.593 1.00 94.31 303 ALA A CA 1
ATOM 2465 C C . ALA A 1 303 ? -10.753 8.208 8.563 1.00 94.31 303 ALA A C 1
ATOM 2467 O O . ALA A 1 303 ? -11.245 8.582 9.625 1.00 94.31 303 ALA A O 1
ATOM 2468 N N . ILE A 1 304 ? -10.731 6.934 8.187 1.00 96.75 304 ILE A N 1
ATOM 2469 C CA . ILE A 1 304 ? -11.223 5.819 8.994 1.00 96.75 304 ILE A CA 1
ATOM 2470 C C . ILE A 1 304 ? -10.158 4.724 9.060 1.00 96.75 304 ILE A C 1
ATOM 2472 O O . ILE A 1 304 ? -9.068 4.868 8.500 1.00 96.75 304 ILE A O 1
ATOM 2476 N N . VAL A 1 305 ? -10.468 3.598 9.701 1.00 97.12 305 VAL A N 1
ATOM 2477 C CA . VAL A 1 305 ? -9.571 2.440 9.738 1.00 97.12 305 VAL A CA 1
ATOM 2478 C C . VAL A 1 305 ? -10.259 1.166 9.265 1.00 97.12 305 VAL A C 1
ATOM 2480 O O . VAL A 1 305 ? -11.469 0.993 9.393 1.00 97.12 305 VAL A O 1
ATOM 2483 N N . GLU A 1 306 ? -9.473 0.237 8.734 1.00 96.19 306 GLU A N 1
ATOM 2484 C CA . GLU A 1 306 ? -9.874 -1.161 8.615 1.00 96.19 306 GLU A CA 1
ATOM 2485 C C . GLU A 1 306 ? -9.046 -2.004 9.571 1.00 96.19 306 GLU A C 1
ATOM 2487 O O . GLU A 1 306 ? -7.837 -1.817 9.689 1.00 96.19 306 GLU A O 1
ATOM 2492 N N . VAL A 1 307 ? -9.700 -2.965 10.219 1.00 95.75 307 VAL A N 1
ATOM 2493 C CA . VAL A 1 307 ? -9.053 -3.897 11.143 1.00 95.75 307 VAL A CA 1
ATOM 2494 C C . VAL A 1 307 ? -9.320 -5.325 10.692 1.00 95.75 307 VAL A C 1
ATOM 2496 O O . VAL A 1 307 ? -10.474 -5.708 10.470 1.00 95.75 307 VAL A O 1
ATOM 2499 N N . TYR A 1 308 ? -8.265 -6.116 10.538 1.00 94.31 308 TYR A N 1
ATOM 2500 C CA . TYR A 1 308 ? -8.355 -7.513 10.144 1.00 94.31 308 TYR A CA 1
ATOM 2501 C C . TYR A 1 308 ? -8.607 -8.403 11.358 1.00 94.31 308 TYR A C 1
ATOM 2503 O O . TYR A 1 308 ? -7.853 -8.383 12.328 1.00 94.31 308 TYR A O 1
ATOM 2511 N N . ARG A 1 309 ? -9.666 -9.211 11.298 1.00 91.94 309 ARG A N 1
ATOM 2512 C CA . ARG A 1 309 ? -9.975 -10.225 12.316 1.00 91.94 309 ARG A CA 1
ATOM 2513 C C . ARG A 1 309 ? -10.902 -11.295 11.749 1.00 91.94 309 ARG A C 1
ATOM 2515 O O . ARG A 1 309 ? -11.725 -11.016 10.877 1.00 91.94 309 ARG A O 1
ATOM 2522 N N . GLY A 1 310 ? -10.770 -12.530 12.231 1.00 86.75 310 GLY A N 1
ATOM 2523 C CA . GLY A 1 310 ? -11.594 -13.656 11.772 1.00 86.75 310 GLY A CA 1
ATOM 2524 C C . GLY A 1 310 ? -11.611 -13.820 10.246 1.00 86.75 310 GLY A C 1
ATOM 2525 O O . GLY A 1 310 ? -12.683 -13.959 9.662 1.00 86.75 310 GLY A O 1
ATOM 2526 N N . GLY A 1 311 ? -10.443 -13.712 9.603 1.00 88.62 311 GLY A N 1
ATOM 2527 C CA . GLY A 1 311 ? -10.287 -13.927 8.160 1.00 88.62 311 GLY A CA 1
ATOM 2528 C C . GLY A 1 311 ? -10.718 -12.767 7.254 1.00 88.62 311 GLY A C 1
ATOM 2529 O O . GLY A 1 311 ? -10.728 -12.933 6.036 1.00 88.62 311 GLY A O 1
ATOM 2530 N N . LYS A 1 312 ? -11.121 -11.609 7.803 1.00 90.94 312 LYS A N 1
ATOM 2531 C CA . LYS A 1 312 ? -11.682 -10.510 7.003 1.00 90.94 312 LYS A CA 1
ATOM 2532 C C . LYS A 1 312 ? -11.327 -9.126 7.554 1.00 90.94 312 LYS A C 1
ATOM 2534 O O . LYS A 1 312 ? -11.307 -8.906 8.764 1.00 90.94 312 LYS A O 1
ATOM 2539 N N . TRP A 1 313 ? -11.115 -8.173 6.648 1.00 94.06 313 TRP A N 1
ATOM 2540 C CA . TRP A 1 313 ? -11.044 -6.744 6.963 1.00 94.06 313 TRP A CA 1
ATOM 2541 C C . TRP A 1 313 ? -12.436 -6.184 7.268 1.00 94.06 313 TRP A C 1
ATOM 2543 O O . TRP A 1 313 ? -13.388 -6.455 6.534 1.00 94.06 313 TRP A O 1
ATOM 2553 N N . GLY A 1 314 ? -12.554 -5.387 8.328 1.00 94.19 314 GLY A N 1
ATOM 2554 C CA . GLY A 1 314 ? -13.780 -4.656 8.643 1.00 94.19 314 GLY A CA 1
ATOM 2555 C C . GLY A 1 314 ? -13.502 -3.187 8.925 1.00 94.19 314 GLY A C 1
ATOM 2556 O O . GLY A 1 314 ? -12.613 -2.889 9.724 1.00 94.19 314 GLY A O 1
ATOM 2557 N N . ALA A 1 315 ? -14.273 -2.313 8.284 1.00 95.31 315 ALA A N 1
ATOM 2558 C CA . ALA A 1 315 ? -14.210 -0.867 8.417 1.00 95.31 315 ALA A CA 1
ATOM 2559 C C . ALA A 1 315 ? -14.752 -0.405 9.774 1.00 95.31 315 ALA A C 1
ATOM 2561 O O . ALA A 1 315 ? -15.753 -0.927 10.278 1.00 95.31 315 ALA A O 1
ATOM 2562 N N . ILE A 1 316 ? -14.088 0.590 10.349 1.00 95.50 316 ILE A N 1
ATOM 2563 C CA . ILE A 1 316 ? -14.436 1.245 11.606 1.00 95.50 316 ILE A CA 1
ATOM 2564 C C . ILE A 1 316 ? -14.151 2.732 11.426 1.00 95.50 316 ILE A C 1
ATOM 2566 O O . ILE A 1 316 ? -13.052 3.095 11.014 1.00 95.50 316 ILE A O 1
ATOM 2570 N N . ASP A 1 317 ? -15.120 3.579 11.744 1.00 95.31 317 ASP A N 1
ATOM 2571 C CA . ASP A 1 317 ? -14.926 5.018 11.871 1.00 95.31 317 ASP A CA 1
ATOM 2572 C C . ASP A 1 317 ? -14.678 5.354 13.353 1.00 95.31 317 ASP A C 1
ATOM 2574 O O . ASP A 1 317 ? -15.614 5.319 14.161 1.00 95.31 317 ASP A O 1
ATOM 2578 N N . PRO A 1 318 ? -13.418 5.626 13.732 1.00 95.50 318 PRO A N 1
ATOM 2579 C CA . PRO A 1 318 ? -13.046 5.868 15.117 1.00 95.50 318 PRO A CA 1
ATOM 2580 C C . PRO A 1 318 ? -13.440 7.261 15.612 1.00 95.50 318 PRO A C 1
ATOM 2582 O O . PRO A 1 318 ? -13.448 7.459 16.821 1.00 95.50 318 PRO A O 1
ATOM 2585 N N . LEU A 1 319 ? -13.763 8.201 14.715 1.00 93.50 319 LEU A N 1
ATOM 2586 C CA . LEU A 1 319 ? -14.246 9.530 15.090 1.00 93.50 319 LEU A CA 1
ATOM 2587 C C . LEU A 1 319 ? -15.715 9.459 15.510 1.00 93.50 319 LEU A C 1
ATOM 2589 O O . LEU A 1 319 ? -16.098 10.008 16.533 1.00 93.50 319 LEU A O 1
ATOM 2593 N N . THR A 1 320 ? -16.536 8.725 14.754 1.00 89.88 320 THR A N 1
ATOM 2594 C CA . THR A 1 320 ? -17.990 8.655 14.991 1.00 89.88 320 THR A CA 1
ATOM 2595 C C . THR A 1 320 ? -18.442 7.414 15.765 1.00 89.88 320 THR A C 1
ATOM 2597 O O . THR A 1 320 ? -19.644 7.155 15.875 1.00 89.88 320 THR A O 1
ATOM 2600 N N . TRP A 1 321 ? -17.490 6.633 16.289 1.00 90.62 321 TRP A N 1
ATOM 2601 C CA . TRP A 1 321 ? -17.722 5.363 16.986 1.00 90.62 321 TRP A CA 1
ATOM 2602 C C . TRP A 1 321 ? -18.553 4.352 16.173 1.00 90.62 321 TRP A C 1
ATOM 2604 O O . TRP A 1 321 ? -19.335 3.557 16.699 1.00 90.62 321 TRP A O 1
ATOM 2614 N N . VAL A 1 322 ? -18.398 4.360 14.851 1.00 87.81 322 VAL A N 1
ATOM 2615 C CA . VAL A 1 322 ? -19.144 3.461 13.970 1.00 87.81 322 VAL A CA 1
ATOM 2616 C C . VAL A 1 322 ? -18.310 2.224 13.654 1.00 87.81 322 VAL A C 1
ATOM 2618 O O . VAL A 1 322 ? -17.249 2.305 13.042 1.00 87.81 322 VAL A O 1
ATOM 2621 N N . VAL A 1 323 ? -18.828 1.049 14.014 1.00 87.44 323 VAL A N 1
ATOM 2622 C CA . VAL A 1 323 ? -18.311 -0.248 13.546 1.00 87.44 323 VAL A CA 1
ATOM 2623 C C . VAL A 1 323 ? -19.276 -0.797 12.495 1.00 87.44 323 VAL A C 1
ATOM 2625 O O . VAL A 1 323 ? -20.435 -1.080 12.808 1.00 87.44 323 VAL A O 1
ATOM 2628 N N . TYR A 1 324 ? -18.814 -0.944 11.250 1.00 83.50 324 TYR A N 1
ATOM 2629 C CA . TYR A 1 324 ? -19.651 -1.390 10.131 1.00 83.50 324 TYR A CA 1
ATOM 2630 C C . TYR A 1 324 ? -19.811 -2.922 10.115 1.00 83.50 324 TYR A C 1
ATOM 2632 O O . TYR A 1 324 ? -18.821 -3.664 10.145 1.00 83.50 324 TYR A O 1
ATOM 2640 N N . PHE A 1 325 ? -21.053 -3.414 10.019 1.00 74.31 325 PHE A N 1
ATOM 2641 C CA . PHE A 1 325 ? -21.358 -4.848 9.901 1.00 74.31 325 PHE A CA 1
ATOM 2642 C C . PHE A 1 325 ? -22.645 -5.113 9.110 1.00 74.31 325 PHE A C 1
ATOM 2644 O O . PHE A 1 325 ? -23.570 -4.320 9.103 1.00 74.31 325 PHE A O 1
ATOM 2651 N N . ASN A 1 326 ? -22.734 -6.277 8.479 1.00 58.09 326 ASN A N 1
ATOM 2652 C CA . ASN A 1 326 ? -23.927 -6.810 7.829 1.00 58.09 326 ASN A CA 1
ATOM 2653 C C . ASN A 1 326 ? -23.937 -8.331 8.005 1.00 58.09 326 ASN A C 1
ATOM 2655 O O . ASN A 1 326 ? -23.344 -9.022 7.178 1.00 58.09 326 ASN A O 1
ATOM 2659 N N . GLU A 1 327 ? -24.494 -8.832 9.118 1.00 55.25 327 GLU A N 1
ATOM 2660 C CA . GLU A 1 327 ? -24.430 -10.241 9.590 1.00 55.25 327 GLU A CA 1
ATOM 2661 C C . GLU A 1 327 ? -22.995 -10.759 9.873 1.00 55.25 327 GLU A C 1
ATOM 2663 O O . GLU A 1 327 ? -22.785 -11.646 10.696 1.00 55.25 327 GLU A O 1
ATOM 2668 N N . LYS A 1 328 ? -21.988 -10.150 9.236 1.00 64.62 328 LYS A N 1
ATOM 2669 C CA . LYS A 1 328 ? -20.534 -10.275 9.387 1.00 64.62 328 LYS A CA 1
ATOM 2670 C C . LYS A 1 328 ? -19.879 -8.891 9.200 1.00 64.62 328 LYS A C 1
ATOM 2672 O O . LYS A 1 328 ? -20.545 -7.889 8.966 1.00 64.62 328 LYS A O 1
ATOM 2677 N N . ARG A 1 329 ? -18.550 -8.824 9.272 1.00 82.81 329 ARG A N 1
ATOM 2678 C CA . ARG A 1 329 ? -17.728 -7.606 9.077 1.00 82.81 329 ARG A CA 1
ATOM 2679 C C . ARG A 1 329 ? -17.800 -7.103 7.626 1.00 82.81 329 ARG A C 1
ATOM 2681 O O . ARG A 1 329 ? -17.837 -7.935 6.714 1.00 82.81 329 ARG A O 1
ATOM 2688 N N . VAL A 1 330 ? -17.778 -5.783 7.412 1.00 89.69 330 VAL A N 1
ATOM 2689 C CA . VAL A 1 330 ? -17.832 -5.156 6.072 1.00 89.69 330 VAL A CA 1
ATOM 2690 C C . VAL A 1 330 ? -16.568 -4.337 5.805 1.00 89.69 330 VAL A C 1
ATOM 2692 O O . VAL A 1 330 ? -16.215 -3.480 6.611 1.00 89.69 330 VAL A O 1
ATOM 2695 N N . SER A 1 331 ? -15.883 -4.591 4.691 1.00 93.31 331 SER A N 1
ATOM 2696 C CA . SER A 1 331 ? -14.701 -3.831 4.265 1.00 93.31 331 SER A CA 1
ATOM 2697 C C . SER A 1 331 ? -15.075 -2.518 3.570 1.00 93.31 331 SER A C 1
ATOM 2699 O O . SER A 1 331 ? -16.194 -2.349 3.084 1.00 93.31 331 SER A O 1
ATOM 2701 N N . VAL A 1 332 ? -14.129 -1.587 3.444 1.00 94.12 332 VAL A N 1
ATOM 2702 C CA . VAL A 1 332 ? -14.358 -0.332 2.706 1.00 94.12 332 VAL A CA 1
ATOM 2703 C C . VAL A 1 332 ? -14.681 -0.598 1.234 1.00 94.12 332 VAL A C 1
ATOM 2705 O O . VAL A 1 332 ? -15.533 0.076 0.655 1.00 94.12 332 VAL A O 1
ATOM 2708 N N . TRP A 1 333 ? -14.068 -1.616 0.623 1.00 93.88 333 TRP A N 1
ATOM 2709 C CA . TRP A 1 333 ? -14.417 -2.030 -0.738 1.00 93.88 333 TRP A CA 1
ATOM 2710 C C . TRP A 1 333 ? -15.875 -2.491 -0.861 1.00 93.88 333 TRP A C 1
ATOM 2712 O O . TRP A 1 333 ? -16.556 -2.148 -1.828 1.00 93.88 333 TRP A O 1
ATOM 2722 N N . GLU A 1 334 ? -16.375 -3.237 0.124 1.00 92.44 334 GLU A N 1
ATOM 2723 C CA . GLU A 1 334 ? -17.770 -3.682 0.159 1.00 92.44 334 GLU A CA 1
ATOM 2724 C C . GLU A 1 334 ? -18.731 -2.508 0.383 1.00 92.44 334 GLU A C 1
ATOM 2726 O O . GLU A 1 334 ? -19.720 -2.400 -0.345 1.00 92.44 334 GLU A O 1
ATOM 2731 N N . LEU A 1 335 ? -18.406 -1.585 1.300 1.00 90.19 335 LEU A N 1
ATOM 2732 C CA . LEU A 1 335 ? -19.159 -0.337 1.496 1.00 90.19 335 LEU A CA 1
ATOM 2733 C C . LEU A 1 335 ? -19.228 0.486 0.201 1.00 90.19 335 LEU A C 1
ATOM 2735 O O . LEU A 1 335 ? -20.292 0.984 -0.167 1.00 90.19 335 LEU A O 1
ATOM 2739 N N . ARG A 1 336 ? -18.112 0.586 -0.536 1.00 89.19 336 ARG A N 1
ATOM 2740 C CA . ARG A 1 336 ? -18.055 1.284 -1.829 1.00 89.19 336 ARG A CA 1
ATOM 2741 C C . ARG A 1 336 ? -18.958 0.627 -2.874 1.00 89.19 336 ARG A C 1
ATOM 2743 O O . ARG A 1 336 ? -19.592 1.337 -3.652 1.00 89.19 336 ARG A O 1
ATOM 2750 N N . LYS A 1 337 ? -19.004 -0.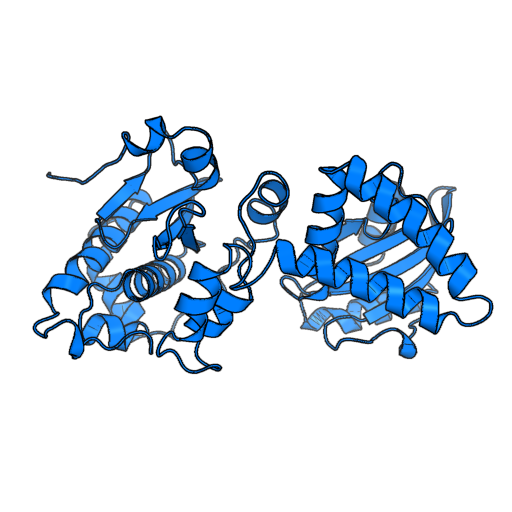708 -2.915 1.00 89.88 337 LYS A N 1
ATOM 2751 C CA . LYS A 1 337 ? -19.835 -1.464 -3.865 1.00 89.88 337 LYS A CA 1
ATOM 2752 C C . LYS A 1 337 ? -21.324 -1.418 -3.537 1.00 89.88 337 LYS A C 1
ATOM 2754 O O . LYS A 1 337 ? -22.135 -1.450 -4.456 1.00 89.88 337 LYS A O 1
ATOM 2759 N N . ASN A 1 338 ? -21.686 -1.365 -2.258 1.00 86.00 338 ASN A N 1
ATOM 2760 C CA . ASN A 1 338 ? -23.075 -1.345 -1.827 1.00 86.00 338 ASN A CA 1
ATOM 2761 C C . ASN A 1 338 ? -23.283 -0.320 -0.710 1.00 86.00 338 ASN A C 1
ATOM 2763 O O . ASN A 1 338 ? -23.122 -0.621 0.473 1.00 86.00 338 ASN A O 1
ATOM 2767 N N . ARG A 1 339 ? -23.737 0.877 -1.098 1.00 78.50 339 ARG A N 1
ATOM 2768 C CA . ARG A 1 339 ? -24.007 1.981 -0.166 1.00 78.50 339 ARG A CA 1
ATOM 2769 C C . ARG A 1 339 ? -25.044 1.628 0.905 1.00 78.50 339 ARG A C 1
ATOM 2771 O O . ARG A 1 339 ? -24.969 2.171 1.993 1.00 78.50 339 ARG A O 1
ATOM 2778 N N . LYS A 1 340 ? -25.967 0.683 0.668 1.00 78.31 340 LYS A N 1
ATOM 2779 C CA . LYS A 1 340 ? -26.948 0.271 1.693 1.00 78.31 340 LYS A CA 1
ATOM 2780 C C . LYS A 1 340 ? -26.283 -0.368 2.919 1.00 78.31 340 LYS A C 1
ATOM 2782 O O . LYS A 1 340 ? -26.870 -0.363 3.994 1.00 78.31 340 LYS A O 1
ATOM 2787 N N . LEU A 1 341 ? -25.058 -0.887 2.784 1.00 77.75 341 LEU A N 1
ATOM 2788 C CA . LEU A 1 341 ? -24.297 -1.441 3.906 1.00 77.75 341 LEU A CA 1
ATOM 2789 C C . LEU A 1 341 ? -23.851 -0.369 4.906 1.00 77.75 341 LEU A C 1
ATOM 2791 O O . LEU A 1 341 ? -23.652 -0.702 6.068 1.00 77.75 341 LEU A O 1
ATOM 2795 N N . SER A 1 342 ? -23.747 0.906 4.508 1.00 67.06 342 SER A N 1
ATOM 2796 C CA . SER A 1 342 ? -23.409 1.981 5.450 1.00 67.06 342 SER A CA 1
ATOM 2797 C C . SER A 1 342 ? -24.533 2.270 6.447 1.00 67.06 342 SER A C 1
ATOM 2799 O O . SER A 1 342 ? -24.271 2.867 7.482 1.00 67.06 342 SER A O 1
ATOM 2801 N N . LEU A 1 343 ? -25.765 1.836 6.156 1.00 64.00 343 LEU A N 1
ATOM 2802 C CA . LEU A 1 343 ? -26.908 1.922 7.073 1.00 64.00 343 LEU A CA 1
ATOM 2803 C C . LEU A 1 343 ? -26.882 0.817 8.138 1.00 64.00 343 LEU A C 1
ATOM 2805 O O . LEU A 1 343 ? -27.617 0.888 9.118 1.00 64.00 343 LEU A O 1
ATOM 2809 N N . LYS A 1 344 ? -26.050 -0.215 7.949 1.00 61.81 344 LYS A N 1
ATOM 2810 C CA . LYS A 1 344 ? -25.882 -1.312 8.899 1.00 61.81 344 LYS A CA 1
ATOM 2811 C C . LYS A 1 344 ? -24.610 -1.073 9.713 1.00 61.81 344 LYS A C 1
ATOM 2813 O O . LYS A 1 344 ? -23.495 -1.438 9.335 1.00 61.81 344 LYS A O 1
ATOM 2818 N N . HIS A 1 345 ? -24.793 -0.395 10.836 1.00 69.12 345 HIS A N 1
ATOM 2819 C CA . HIS A 1 345 ? -23.734 -0.102 11.787 1.00 69.12 345 HIS A CA 1
ATOM 2820 C C . HIS A 1 345 ? -24.233 -0.258 13.219 1.00 69.12 345 HIS A C 1
ATOM 2822 O O . HIS A 1 345 ? -25.417 -0.085 13.498 1.00 69.12 345 HIS A O 1
ATOM 2828 N N . SER A 1 346 ? -23.319 -0.466 14.161 1.00 59.34 346 SER A N 1
ATOM 2829 C CA . SER A 1 346 ? -23.615 -0.239 15.578 1.00 59.34 346 SER A CA 1
ATOM 2830 C C . SER A 1 346 ? -22.963 1.056 15.981 1.00 59.34 346 SER A C 1
ATOM 2832 O O . SER A 1 346 ? -21.749 1.208 15.835 1.00 59.34 346 SER A O 1
ATOM 2834 N N . ARG A 1 347 ? -23.780 1.914 16.567 1.00 60.31 347 ARG A N 1
ATOM 2835 C CA . ARG A 1 347 ? -23.375 2.807 17.640 1.00 60.31 347 ARG A CA 1
ATOM 2836 C C . ARG A 1 347 ? -24.034 2.170 18.854 1.00 60.31 347 ARG A C 1
ATOM 2838 O O . ARG A 1 347 ? -25.258 2.115 18.874 1.00 60.31 347 ARG A O 1
ATOM 2845 N N . GLU A 1 348 ? -23.299 1.538 19.759 1.00 46.62 348 GLU A N 1
ATOM 2846 C CA . GLU A 1 348 ? -23.955 0.989 20.954 1.00 46.62 348 GLU A CA 1
ATOM 2847 C C . GLU A 1 348 ? -24.431 2.165 21.811 1.00 46.62 348 GLU A C 1
ATOM 2849 O O . GLU A 1 348 ? -23.689 2.714 22.610 1.00 46.62 348 GLU A O 1
ATOM 2854 N N . LYS A 1 349 ? -25.686 2.583 21.651 1.00 38.34 349 LYS A N 1
ATOM 2855 C CA . LYS A 1 349 ? -26.418 3.095 22.803 1.00 38.34 349 LYS A CA 1
ATOM 2856 C C . LYS A 1 349 ? -27.036 1.871 23.474 1.00 38.34 349 LYS A C 1
ATOM 2858 O O . LYS A 1 349 ? -28.121 1.457 23.079 1.00 38.34 349 LYS A O 1
ATOM 2863 N N . ASN A 1 350 ? -26.292 1.375 24.465 1.00 33.88 350 ASN A N 1
ATOM 2864 C CA . ASN A 1 350 ? -26.592 0.316 25.437 1.00 33.88 350 ASN A CA 1
ATOM 2865 C C . ASN A 1 350 ? -26.409 -1.129 24.973 1.00 33.88 350 ASN A C 1
ATOM 2867 O O . ASN A 1 350 ? -27.105 -1.563 24.031 1.00 33.88 350 ASN A O 1
#

Secondary structure (DSSP, 8-state):
-HHHHHHHHHH--S--EEEEESGGGSTT---SS-EEEEEEE-GGGHHHHHHHHHHTT-EE-GGG--STT-EEEEEEEEETTEEEEEEEEEEETT-HHHHHHHHHHHHHHH-HHHHHHHHHHHHHHHHHHTT-HHHHHHHHHHHHHHHHHHHBSTTTT-HHHHHHHHSSSS-TTSHHHHHHHH-B--STTTHHHHTTTTS-S---PPTTS-HHHHHHHHHHHTT--SHHHHHHHHHHHHHGGGGG--S-GGG----S-HHHHHHH----HHHHHHHHHHHHHHTT--EEEEEEE-TTSTT-EEEEEEEEETTEEEEEETTTTEEEEESEE--HHHHHH-GGGGG-EE----